Protein AF-A0A923SIK7-F1 (afdb_monomer)

Structure (mmCIF, N/CA/C/O backbone):
data_AF-A0A923SIK7-F1
#
_entry.id   AF-A0A923SIK7-F1
#
loop_
_atom_site.group_PDB
_atom_site.id
_atom_site.type_symbol
_atom_site.label_atom_id
_atom_site.label_alt_id
_atom_site.label_comp_id
_atom_site.label_asym_id
_atom_site.label_entity_id
_atom_site.label_seq_id
_atom_site.pdbx_PDB_ins_code
_atom_site.Cartn_x
_atom_site.Cartn_y
_atom_site.Cartn_z
_atom_site.occupancy
_atom_site.B_iso_or_equiv
_atom_site.auth_seq_id
_atom_site.auth_comp_id
_atom_site.auth_asym_id
_atom_site.auth_atom_id
_atom_site.pdbx_PDB_model_num
ATOM 1 N N . MET A 1 1 ? -39.174 18.849 9.623 1.00 31.77 1 MET A N 1
ATOM 2 C CA . MET A 1 1 ? -39.222 17.374 9.501 1.00 31.77 1 MET A CA 1
ATOM 3 C C . MET A 1 1 ? -38.644 16.982 8.139 1.00 31.77 1 MET A C 1
ATOM 5 O O . MET A 1 1 ? -39.159 17.503 7.167 1.00 31.77 1 MET A O 1
ATOM 9 N N . LYS A 1 2 ? -37.585 16.144 8.135 1.00 29.89 2 LYS A N 1
ATOM 10 C CA . LYS A 1 2 ? -37.176 15.080 7.167 1.00 29.89 2 LYS A CA 1
ATOM 11 C C . LYS A 1 2 ? -37.208 15.389 5.642 1.00 29.89 2 LYS A C 1
ATOM 13 O O . LYS A 1 2 ? -38.272 15.686 5.128 1.00 29.89 2 LYS A O 1
ATOM 18 N N . PHE A 1 3 ? -36.042 15.439 4.960 1.00 35.91 3 PHE A N 1
ATOM 19 C CA . PHE A 1 3 ? -35.404 14.386 4.098 1.00 35.91 3 PHE A CA 1
ATOM 20 C C . PHE A 1 3 ? -36.124 14.170 2.736 1.00 35.91 3 PHE A C 1
ATOM 22 O O . PHE A 1 3 ? -37.342 14.163 2.738 1.00 35.91 3 PHE A O 1
ATOM 29 N N . PHE A 1 4 ? -35.541 13.943 1.542 1.00 34.91 4 PHE A N 1
ATOM 30 C CA . PHE A 1 4 ? -34.211 13.557 1.022 1.00 34.91 4 PHE A CA 1
ATOM 31 C C . PHE A 1 4 ? -34.242 13.632 -0.552 1.00 34.91 4 PHE A C 1
ATOM 33 O O . PHE A 1 4 ? -35.294 13.338 -1.101 1.00 34.91 4 PHE A O 1
ATOM 40 N N . TYR A 1 5 ? -33.093 13.919 -1.214 1.00 35.94 5 TYR A N 1
ATOM 41 C CA . TYR A 1 5 ? -32.538 13.404 -2.515 1.00 35.94 5 TYR A CA 1
ATOM 42 C C . TYR A 1 5 ? -33.356 13.629 -3.826 1.00 35.94 5 TYR A C 1
ATOM 44 O O . TYR A 1 5 ? -34.574 13.599 -3.813 1.00 35.94 5 TYR A O 1
ATOM 52 N N . TYR A 1 6 ? -32.786 13.921 -5.011 1.00 31.36 6 TYR A N 1
ATOM 53 C CA . TYR A 1 6 ? -31.819 13.135 -5.803 1.00 31.36 6 TYR A CA 1
ATOM 54 C C . TYR A 1 6 ? -31.133 13.946 -6.942 1.00 31.36 6 TYR A C 1
ATOM 56 O O . TYR A 1 6 ? -31.633 14.981 -7.375 1.00 31.36 6 TYR A O 1
ATOM 64 N N . LEU A 1 7 ? 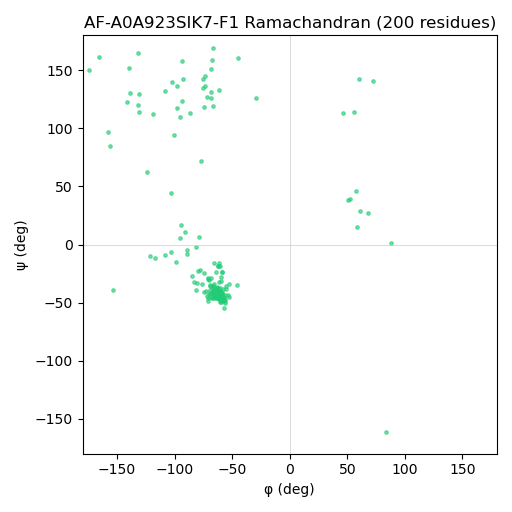-29.999 13.400 -7.416 1.00 38.62 7 LEU A N 1
ATOM 65 C CA . LEU A 1 7 ? -29.113 13.768 -8.544 1.00 38.62 7 LEU A CA 1
ATOM 66 C C . LEU A 1 7 ? -29.779 14.124 -9.897 1.00 38.62 7 LEU A C 1
ATOM 68 O O . LEU A 1 7 ? -30.804 13.542 -10.245 1.00 38.62 7 LEU A O 1
ATOM 72 N N . PRO A 1 8 ? -29.027 14.826 -10.773 1.00 34.66 8 PRO A N 1
ATOM 73 C CA . PRO A 1 8 ? -28.908 14.476 -12.195 1.00 34.66 8 PRO A CA 1
ATOM 74 C C . PRO A 1 8 ? -27.437 14.155 -12.547 1.00 34.66 8 PRO A C 1
ATOM 76 O O . PRO A 1 8 ? -26.529 14.931 -12.270 1.00 34.66 8 PRO A O 1
ATOM 79 N N . LEU A 1 9 ? -27.118 12.902 -12.874 1.00 29.53 9 LEU A N 1
ATOM 80 C CA . LEU A 1 9 ? -26.985 12.325 -14.222 1.00 29.53 9 LEU A CA 1
ATOM 81 C C . LEU A 1 9 ? -26.005 13.033 -15.182 1.00 29.53 9 LEU A C 1
ATOM 83 O O . LEU A 1 9 ? -26.242 14.139 -15.657 1.00 29.53 9 LEU A O 1
ATOM 87 N N . LEU A 1 10 ? -24.948 12.272 -15.490 1.00 36.31 10 LEU A N 1
ATOM 88 C CA . LEU A 1 10 ? -24.010 12.360 -16.607 1.00 36.31 10 LEU A CA 1
ATOM 89 C C . LEU A 1 10 ? -24.598 12.958 -17.896 1.00 36.31 10 LEU A C 1
ATOM 91 O O . LEU A 1 10 ? -25.506 12.381 -18.490 1.00 36.31 10 LEU A O 1
ATOM 95 N N . ALA A 1 11 ? -23.931 13.987 -18.414 1.00 33.91 11 ALA A N 1
ATOM 96 C CA . ALA A 1 11 ? -23.811 14.226 -19.848 1.00 33.91 11 ALA A CA 1
ATOM 97 C C . ALA A 1 11 ? -22.578 15.102 -20.112 1.00 33.91 11 ALA A C 1
ATOM 99 O O . ALA A 1 11 ? -22.65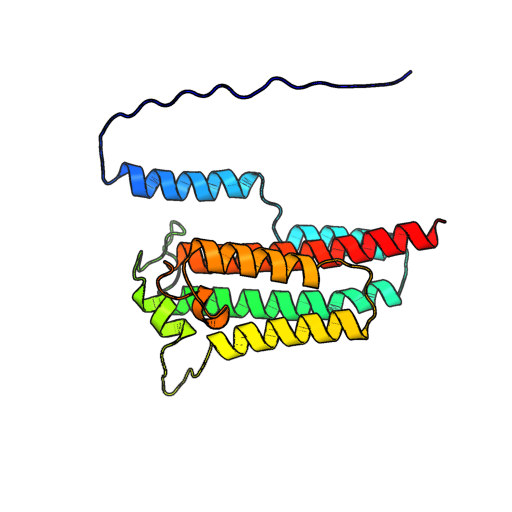6 16.322 -20.003 1.00 33.91 11 ALA A O 1
ATOM 100 N N . ILE A 1 12 ? -21.442 14.496 -20.467 1.00 36.84 12 ILE A N 1
ATOM 101 C CA . ILE A 1 12 ? -20.399 15.207 -21.215 1.00 36.84 12 ILE A CA 1
ATOM 102 C C . ILE A 1 12 ? -19.984 14.328 -22.391 1.00 36.84 12 ILE A C 1
ATOM 104 O O . ILE A 1 12 ? -19.588 13.174 -22.247 1.00 36.84 12 ILE A O 1
ATOM 108 N N . THR A 1 13 ? -20.187 14.914 -23.562 1.00 35.25 13 THR A N 1
ATOM 109 C CA . THR A 1 13 ? -20.012 14.393 -24.909 1.00 35.25 13 THR A CA 1
ATOM 110 C C . THR A 1 13 ? -18.543 14.269 -25.302 1.00 35.25 13 THR A C 1
ATOM 112 O O . THR A 1 13 ? -17.726 15.125 -24.970 1.00 35.25 13 THR A O 1
ATOM 115 N N . LEU A 1 14 ? -18.246 13.231 -26.085 1.00 35.97 14 LEU A N 1
ATOM 116 C CA . LEU A 1 14 ? -17.012 13.049 -26.848 1.00 35.97 14 LEU A CA 1
ATOM 117 C C . LEU A 1 14 ? -16.931 14.076 -27.990 1.00 35.97 14 LEU A C 1
ATOM 119 O O . LEU A 1 14 ? -17.821 14.119 -28.837 1.00 35.97 14 LEU A O 1
ATOM 123 N N . SER A 1 15 ? -15.833 14.829 -28.068 1.00 31.33 15 SER A N 1
ATOM 124 C CA . SER A 1 15 ? -15.348 15.399 -29.329 1.00 31.33 15 SER A CA 1
ATOM 125 C C . SER A 1 15 ? -13.856 15.104 -29.476 1.00 31.33 15 SER A C 1
ATOM 127 O O . SER A 1 15 ? -13.042 15.596 -28.693 1.00 31.33 15 SER A O 1
ATOM 129 N N . CYS A 1 16 ? -13.514 14.292 -30.475 1.00 37.88 16 CYS A N 1
ATOM 130 C CA . CYS A 1 16 ? -12.161 14.175 -31.008 1.00 37.88 16 CYS A CA 1
ATOM 131 C C . CYS A 1 16 ? -11.833 15.444 -31.796 1.00 37.88 16 CYS A C 1
ATOM 133 O O . CYS A 1 16 ? -12.569 15.789 -32.717 1.00 37.88 16 CYS A O 1
ATOM 135 N N . ASN A 1 17 ? -10.713 16.082 -31.470 1.00 32.47 17 ASN A N 1
ATOM 136 C CA . ASN A 1 17 ? -9.934 16.841 -32.436 1.00 32.47 17 ASN A CA 1
ATOM 137 C C . ASN A 1 17 ? -8.454 16.560 -32.165 1.00 32.47 17 ASN A C 1
ATOM 139 O O . ASN A 1 17 ? -8.014 16.583 -31.016 1.00 32.47 17 ASN A O 1
ATOM 143 N N . SER A 1 18 ? -7.760 16.222 -33.245 1.00 42.75 18 SER A N 1
ATOM 144 C CA . SER A 1 18 ? -6.358 15.838 -33.352 1.00 42.75 18 SER A CA 1
ATOM 145 C C . SER A 1 18 ? -5.437 17.049 -33.198 1.00 42.75 18 SER A C 1
ATOM 147 O O . SER A 1 18 ? -5.500 17.953 -34.026 1.00 42.75 18 SER A O 1
ATOM 149 N N . ASP A 1 19 ? -4.591 17.020 -32.170 1.00 35.12 19 ASP A N 1
ATOM 150 C CA . ASP A 1 19 ? -3.333 17.771 -32.043 1.00 35.12 19 ASP A CA 1
ATOM 151 C C . ASP A 1 19 ? -2.465 16.971 -31.044 1.00 35.12 19 ASP A C 1
ATOM 153 O O . ASP A 1 19 ? -2.514 17.157 -29.825 1.00 35.12 19 ASP A O 1
ATOM 157 N N . ASP A 1 20 ? -1.764 15.979 -31.600 1.00 45.25 20 ASP A N 1
ATOM 158 C CA . ASP A 1 20 ? -1.475 14.653 -31.018 1.00 45.25 20 ASP A CA 1
ATOM 159 C C . ASP A 1 20 ? -0.047 14.471 -30.452 1.00 45.25 20 ASP A C 1
ATOM 161 O O . ASP A 1 20 ? 0.584 13.442 -30.674 1.00 45.25 20 ASP A O 1
ATOM 165 N N . SER A 1 21 ? 0.519 15.421 -29.696 1.00 39.75 21 SER A N 1
ATOM 166 C CA . SER A 1 21 ? 1.687 15.029 -28.868 1.00 39.75 21 SER A CA 1
ATOM 167 C C . SER A 1 21 ? 1.936 15.856 -27.610 1.00 39.75 21 SER A C 1
ATOM 169 O O . SER A 1 21 ? 2.253 15.291 -26.571 1.00 39.75 21 SER A O 1
ATOM 171 N N . SER A 1 22 ? 1.754 17.179 -27.641 1.00 38.22 22 SER A N 1
ATOM 172 C CA . SER A 1 22 ? 1.979 18.029 -26.454 1.00 38.22 22 SER A CA 1
ATOM 173 C C . SER A 1 22 ? 0.765 18.094 -25.518 1.00 38.22 22 SER A C 1
ATOM 175 O O . SER A 1 22 ? 0.902 18.280 -24.308 1.00 38.22 22 SER A O 1
ATOM 177 N N . ASN A 1 23 ? -0.439 17.898 -26.064 1.00 37.66 23 ASN A N 1
ATOM 178 C CA . ASN A 1 23 ? -1.682 17.881 -25.293 1.00 37.66 23 ASN A CA 1
ATOM 179 C C . ASN A 1 23 ? -1.931 16.547 -24.575 1.00 37.66 23 ASN A C 1
ATOM 181 O O . ASN A 1 23 ? -2.652 16.539 -23.580 1.00 37.66 23 ASN A O 1
ATOM 185 N N . GLU A 1 24 ? -1.353 15.429 -25.023 1.00 39.47 24 GLU A N 1
ATOM 186 C CA . GLU A 1 24 ? -1.477 14.144 -24.318 1.00 39.47 24 GLU A CA 1
ATOM 187 C C . GLU A 1 24 ? -0.671 14.128 -23.015 1.00 39.47 24 GLU A C 1
ATOM 189 O O . GLU A 1 24 ? -1.227 13.774 -21.974 1.00 39.47 24 GLU A O 1
ATOM 194 N N . GLU A 1 25 ? 0.574 14.621 -23.021 1.00 40.84 25 GLU A N 1
ATOM 195 C CA . GLU A 1 25 ? 1.374 14.796 -21.796 1.00 40.84 25 GLU A CA 1
ATOM 196 C C . GLU A 1 25 ? 0.681 15.729 -20.794 1.00 40.84 25 GLU A C 1
ATOM 198 O O . GLU A 1 25 ? 0.604 15.429 -19.600 1.00 40.84 25 GLU A O 1
ATOM 203 N N . SER A 1 26 ? 0.099 16.832 -21.281 1.00 39.59 26 SER A N 1
ATOM 204 C CA . SER A 1 26 ? -0.670 17.764 -20.456 1.00 39.59 26 SER A CA 1
ATOM 205 C C . SER A 1 26 ? -1.935 17.118 -19.878 1.00 39.59 26 SER A C 1
ATOM 207 O O . SER A 1 26 ? -2.191 17.256 -18.685 1.00 39.59 26 SER A O 1
ATOM 209 N N . ARG A 1 27 ? -2.708 16.363 -20.672 1.00 35.59 27 ARG A N 1
ATOM 210 C CA . ARG A 1 27 ? -3.994 15.776 -20.248 1.00 35.59 27 ARG A CA 1
ATOM 211 C C . ARG A 1 27 ? -3.855 14.562 -19.337 1.00 35.59 27 ARG A C 1
ATOM 213 O O . ARG A 1 27 ? -4.702 14.393 -18.455 1.00 35.59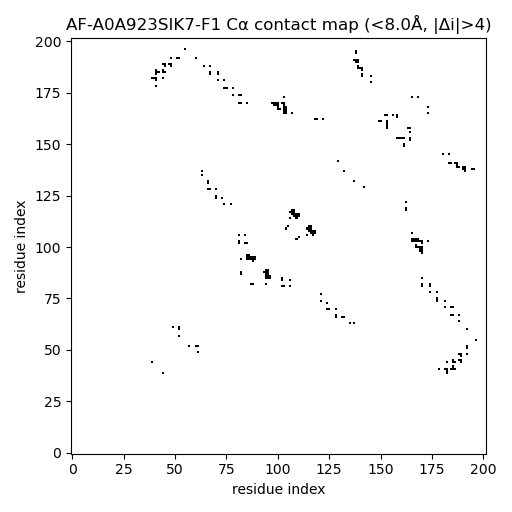 27 ARG A O 1
ATOM 220 N N . ILE A 1 28 ? -2.826 13.732 -19.512 1.00 43.47 28 ILE A N 1
ATOM 221 C CA . ILE A 1 28 ? -2.540 12.610 -18.600 1.00 43.47 28 ILE A CA 1
ATOM 222 C C . ILE A 1 28 ? -2.185 13.166 -17.212 1.00 43.47 28 ILE A C 1
ATOM 224 O O . ILE A 1 28 ? -2.685 12.681 -16.195 1.00 43.47 28 ILE A O 1
ATOM 228 N N . ASN A 1 29 ? -1.425 14.263 -17.177 1.00 45.97 29 ASN A N 1
ATOM 229 C CA . ASN A 1 29 ? -1.022 14.932 -15.945 1.00 45.97 29 ASN A CA 1
ATOM 230 C C . ASN A 1 29 ? -2.175 15.728 -15.304 1.00 45.97 29 ASN A C 1
ATOM 232 O O . ASN A 1 29 ? -2.413 15.636 -14.102 1.00 45.97 29 ASN A O 1
ATOM 236 N N . GLU A 1 30 ? -2.983 16.433 -16.101 1.00 34.09 30 GLU A N 1
ATOM 237 C CA . GLU A 1 30 ? -4.160 17.152 -15.601 1.00 34.09 30 GLU A CA 1
ATOM 238 C C . GLU A 1 30 ? -5.233 16.200 -15.060 1.00 34.09 30 GLU A C 1
ATOM 240 O O . GLU A 1 30 ? -5.904 16.530 -14.086 1.00 34.09 30 GLU A O 1
ATOM 245 N N . SER A 1 31 ? -5.390 15.012 -15.651 1.00 35.03 31 SER A N 1
ATOM 246 C CA . SER A 1 31 ? -6.323 13.994 -15.157 1.00 35.03 31 SER A CA 1
ATOM 247 C C . SER A 1 31 ? -5.835 13.396 -13.837 1.00 35.03 31 SER A C 1
ATOM 249 O O . SER A 1 31 ? -6.621 13.289 -12.899 1.00 35.03 31 SER A O 1
ATOM 251 N N . ALA A 1 32 ? -4.536 13.106 -13.708 1.00 40.31 32 ALA A N 1
ATOM 252 C CA . ALA A 1 32 ? -3.935 12.667 -12.446 1.00 40.31 32 ALA A CA 1
ATOM 253 C C . ALA A 1 32 ? -4.049 13.739 -11.341 1.00 40.31 32 ALA A C 1
ATOM 255 O O . ALA A 1 32 ? -4.371 13.431 -10.194 1.00 40.31 32 ALA A O 1
ATOM 256 N N . ILE A 1 33 ? -3.869 15.019 -11.682 1.00 40.03 33 ILE A N 1
ATOM 257 C CA . ILE A 1 33 ? -4.007 16.147 -10.747 1.00 40.03 33 ILE A CA 1
ATOM 258 C C . ILE A 1 33 ? -5.480 16.418 -10.388 1.00 40.03 33 ILE A C 1
ATOM 260 O O . ILE A 1 33 ? -5.784 16.667 -9.223 1.00 40.03 33 ILE A O 1
ATOM 264 N N . LYS A 1 34 ? -6.416 16.336 -11.343 1.00 33.69 34 LYS A N 1
ATOM 265 C CA . LYS A 1 34 ? -7.858 16.532 -11.094 1.00 33.69 34 LYS A CA 1
ATOM 266 C C . LYS A 1 34 ? -8.469 15.378 -10.292 1.00 33.69 34 LYS A C 1
ATOM 268 O O . LYS A 1 34 ? -9.358 15.628 -9.484 1.00 33.69 34 LYS A O 1
ATOM 273 N N . ILE A 1 35 ? -7.955 14.152 -10.432 1.00 42.25 35 ILE A N 1
ATOM 274 C CA . ILE A 1 35 ? -8.309 13.018 -9.560 1.00 42.25 35 ILE A CA 1
ATOM 275 C C . ILE A 1 35 ? -7.808 13.267 -8.124 1.00 42.25 35 ILE A C 1
ATOM 277 O O . ILE A 1 35 ? -8.579 13.101 -7.181 1.00 42.25 35 ILE A O 1
ATOM 281 N N . ARG A 1 36 ? -6.588 13.799 -7.944 1.00 44.66 36 ARG A N 1
ATOM 282 C CA . ARG A 1 36 ? -6.004 14.132 -6.622 1.00 44.66 36 ARG A CA 1
ATOM 283 C C . ARG A 1 36 ? -6.785 15.161 -5.790 1.00 44.66 36 ARG A C 1
ATOM 285 O O . ARG A 1 36 ? -6.559 15.236 -4.588 1.00 44.66 36 ARG A O 1
ATOM 292 N N . VAL A 1 37 ? -7.679 15.961 -6.383 1.00 39.94 37 VAL A N 1
ATOM 293 C CA . VAL A 1 37 ? -8.506 16.949 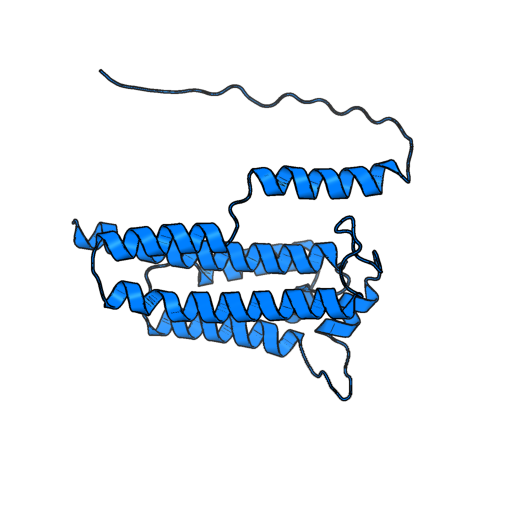-5.649 1.00 39.94 37 VAL A CA 1
ATOM 294 C C . VAL A 1 37 ? -9.686 16.290 -4.918 1.00 39.94 37 VAL A C 1
ATOM 296 O O . VAL A 1 37 ? -10.198 16.848 -3.950 1.00 39.94 37 VAL A O 1
ATOM 299 N N . LEU A 1 38 ? -10.099 15.094 -5.347 1.00 43.94 38 LEU A N 1
ATOM 300 C CA . LEU A 1 38 ? -11.151 14.297 -4.703 1.00 43.94 38 LEU A CA 1
ATOM 301 C C . LEU A 1 38 ? -10.603 13.062 -3.971 1.00 43.94 38 LEU A C 1
ATOM 303 O O . LEU A 1 38 ? -11.352 12.401 -3.254 1.00 43.94 38 LEU A O 1
ATOM 307 N N . ASP A 1 39 ? -9.319 12.750 -4.149 1.00 56.25 39 ASP A N 1
ATOM 308 C CA . ASP A 1 39 ? -8.680 11.571 -3.574 1.00 56.25 39 ASP A CA 1
ATOM 309 C C . ASP A 1 39 ? -8.161 11.874 -2.158 1.00 56.25 39 ASP A C 1
ATOM 311 O O . ASP A 1 39 ? -7.257 12.692 -1.960 1.00 56.25 39 ASP A O 1
ATOM 315 N N . LEU A 1 40 ? -8.765 11.241 -1.150 1.00 68.50 40 LEU A N 1
ATOM 316 C CA . LEU A 1 40 ? -8.296 11.316 0.234 1.00 68.50 40 LEU A CA 1
ATOM 317 C C . LEU A 1 40 ? -6.938 10.617 0.328 1.00 68.50 40 LEU A C 1
ATOM 319 O O . LEU A 1 40 ? -6.829 9.416 0.072 1.00 68.50 40 LEU A O 1
ATOM 323 N N . ARG A 1 41 ? -5.901 11.358 0.725 1.00 82.19 41 ARG A N 1
ATOM 324 C CA . ARG A 1 41 ? -4.568 10.775 0.931 1.00 82.19 41 ARG A CA 1
ATOM 325 C C . ARG A 1 41 ? -4.573 9.838 2.141 1.00 82.19 41 ARG A C 1
ATOM 327 O O . ARG A 1 41 ? -5.324 10.075 3.094 1.00 82.19 41 ARG A O 1
ATOM 334 N N . SER A 1 42 ? -3.718 8.812 2.141 1.00 86.19 42 SER A N 1
ATOM 335 C CA . SER A 1 42 ? -3.629 7.854 3.256 1.00 86.19 42 SER A CA 1
ATOM 336 C C . SER A 1 42 ? -3.377 8.563 4.592 1.00 86.19 42 SER A C 1
ATOM 338 O O . SER A 1 42 ? -4.021 8.239 5.590 1.00 86.19 42 SER A O 1
ATOM 340 N N . GLU A 1 43 ? -2.555 9.618 4.606 1.00 88.50 43 GLU A N 1
ATOM 341 C CA . GLU A 1 43 ? -2.255 10.392 5.815 1.00 88.50 43 GLU A CA 1
ATOM 342 C C . GLU A 1 43 ? -3.506 11.058 6.402 1.00 88.50 43 GLU A C 1
ATOM 344 O O . GLU A 1 43 ? -3.677 11.111 7.621 1.00 88.50 43 GLU A O 1
ATOM 349 N N . GLN A 1 44 ? -4.416 11.539 5.551 1.00 87.06 44 GLN A N 1
ATOM 350 C CA . GLN A 1 44 ? -5.669 12.154 5.998 1.00 87.06 44 GLN A CA 1
ATOM 351 C C . GLN A 1 44 ? -6.608 11.110 6.613 1.00 87.06 44 GLN A C 1
ATOM 353 O O . GLN A 1 44 ? -7.243 11.377 7.634 1.00 87.06 44 GLN A O 1
ATOM 358 N N . ILE A 1 45 ? -6.665 9.908 6.035 1.00 88.00 45 ILE A N 1
ATOM 359 C CA . ILE A 1 45 ? -7.472 8.793 6.551 1.00 88.00 45 ILE A CA 1
ATOM 360 C C . ILE A 1 45 ? -6.935 8.328 7.917 1.00 88.00 45 ILE A C 1
ATOM 362 O O . ILE A 1 45 ? -7.706 8.128 8.864 1.00 88.00 45 ILE A O 1
ATOM 366 N N . TYR A 1 46 ? -5.610 8.236 8.074 1.00 89.75 46 TYR A N 1
ATOM 367 C CA . TYR A 1 46 ? -4.995 7.935 9.369 1.00 89.75 46 TYR A CA 1
ATOM 368 C C . TYR A 1 46 ? -5.260 9.026 10.407 1.00 89.75 46 TYR A C 1
ATOM 370 O O . TYR A 1 46 ? -5.609 8.710 11.545 1.00 89.75 46 TYR A O 1
ATOM 378 N N . GLN A 1 47 ? -5.170 10.305 10.031 1.00 90.06 47 GLN A N 1
ATOM 379 C CA . GLN A 1 47 ? -5.503 11.414 10.930 1.00 90.06 47 GLN A CA 1
ATOM 380 C C . GLN A 1 47 ? -6.949 11.331 11.431 1.00 90.06 47 GLN A C 1
ATOM 382 O O . GLN A 1 47 ? -7.187 11.499 12.629 1.00 90.06 47 GLN A O 1
ATOM 387 N N . GLN A 1 48 ? -7.904 11.025 10.549 1.00 87.75 48 GLN A N 1
ATOM 388 C CA . GLN A 1 48 ? -9.302 10.809 10.934 1.00 87.75 48 GLN A CA 1
ATOM 389 C C . GLN A 1 48 ? -9.440 9.624 11.897 1.00 87.75 48 GLN A C 1
ATOM 391 O O . GLN A 1 48 ? -10.090 9.741 12.937 1.00 87.75 48 GLN A O 1
ATOM 396 N N . SER A 1 49 ? -8.783 8.503 11.597 1.00 87.25 49 SER A N 1
ATOM 397 C CA . SER A 1 49 ? -8.809 7.311 12.452 1.00 87.25 49 SER A CA 1
ATOM 398 C C . SER A 1 49 ? -8.255 7.603 13.853 1.00 87.25 49 SER A C 1
ATOM 400 O O . SER A 1 49 ? -8.878 7.269 14.857 1.00 87.25 49 SER A O 1
ATOM 402 N N . LEU A 1 50 ? -7.129 8.316 13.941 1.00 89.62 50 LEU A N 1
ATOM 403 C CA . LEU A 1 50 ? -6.520 8.731 15.208 1.00 89.62 50 LEU A CA 1
ATOM 404 C C . LEU A 1 50 ? -7.413 9.683 16.016 1.00 89.62 50 LEU A C 1
ATOM 406 O O . LEU A 1 50 ? -7.435 9.608 17.245 1.00 89.62 50 LEU A O 1
ATOM 410 N N . GLN A 1 51 ? -8.151 10.580 15.357 1.00 89.12 51 GLN A N 1
ATOM 411 C CA . GLN A 1 51 ? -9.123 11.447 16.032 1.00 89.12 51 GLN A CA 1
ATOM 412 C C . GLN A 1 51 ? -10.266 10.635 16.653 1.00 89.12 51 GLN A C 1
ATOM 414 O O . GLN A 1 51 ? -10.639 10.889 17.800 1.00 89.12 51 GLN A O 1
ATOM 419 N N . LEU A 1 52 ? -10.775 9.627 15.937 1.00 85.50 52 LEU A N 1
ATOM 420 C CA . LEU A 1 52 ? -11.813 8.725 16.441 1.00 85.50 52 LEU A CA 1
ATOM 421 C C . LEU A 1 52 ? -11.329 7.920 17.657 1.00 85.50 52 LEU A C 1
ATOM 423 O O . LEU A 1 52 ? -12.027 7.860 18.670 1.00 85.50 52 LEU A O 1
ATOM 427 N N . ILE A 1 53 ? -10.109 7.374 17.595 1.00 86.12 53 ILE A N 1
ATOM 428 C CA . ILE A 1 53 ? -9.489 6.628 18.702 1.00 86.12 53 ILE A CA 1
ATOM 429 C C . ILE A 1 53 ? -9.353 7.513 19.950 1.00 86.12 53 ILE A C 1
ATOM 431 O O . ILE A 1 53 ? -9.762 7.115 21.044 1.00 86.12 53 ILE A O 1
ATOM 435 N N . LYS A 1 54 ? -8.839 8.743 19.791 1.00 85.12 54 LYS A N 1
ATOM 436 C CA . LYS A 1 54 ? -8.702 9.711 20.894 1.00 85.12 54 LYS A CA 1
ATOM 437 C C . LYS A 1 54 ? -10.039 10.015 21.568 1.00 85.12 54 LYS A C 1
ATOM 439 O O . LYS A 1 54 ? -10.085 10.122 22.788 1.00 85.12 54 LYS A O 1
ATOM 444 N N . GLY A 1 55 ? -11.124 10.105 20.796 1.00 79.38 55 GLY A N 1
ATOM 445 C CA . GLY A 1 55 ? -12.471 10.325 21.328 1.00 79.38 55 GLY A CA 1
ATOM 446 C C . GLY A 1 55 ? -12.993 9.190 22.218 1.00 79.38 55 GLY A C 1
ATOM 447 O O . GLY A 1 55 ? -13.848 9.431 23.066 1.00 79.38 55 GLY A O 1
ATOM 448 N N . LYS A 1 56 ? -12.476 7.965 22.059 1.00 77.94 56 LYS A N 1
ATOM 449 C CA . LYS A 1 56 ? -12.877 6.778 22.834 1.00 77.94 56 LYS A CA 1
ATOM 450 C C . LYS A 1 56 ? -11.949 6.429 23.995 1.00 77.94 56 LYS A C 1
ATOM 452 O O . LYS A 1 56 ? -12.350 5.642 24.846 1.00 77.94 56 LYS A O 1
ATOM 457 N N . ASN A 1 57 ? -10.741 6.997 24.038 1.00 76.25 57 ASN A N 1
ATOM 458 C CA . ASN A 1 57 ? -9.727 6.726 25.063 1.00 76.25 57 ASN A CA 1
ATOM 459 C C . ASN A 1 57 ? -9.419 5.219 25.246 1.00 76.25 57 ASN A C 1
ATOM 461 O O . ASN A 1 57 ? -9.254 4.742 26.368 1.00 76.25 57 ASN A O 1
ATOM 465 N N . SER A 1 58 ? -9.375 4.461 24.142 1.00 80.62 58 SER A N 1
ATOM 466 C CA . SER A 1 58 ? -9.064 3.024 24.147 1.00 80.62 58 SER A CA 1
ATOM 467 C C . SER A 1 58 ? -7.595 2.787 23.801 1.00 80.62 58 SER A C 1
ATOM 469 O O . SER A 1 58 ? -7.155 3.110 22.697 1.00 80.62 58 SER A O 1
ATOM 471 N N . ALA A 1 59 ? -6.842 2.211 24.742 1.00 83.12 59 ALA A N 1
ATOM 472 C CA . ALA A 1 59 ? -5.441 1.846 24.532 1.00 83.12 59 ALA A CA 1
ATOM 473 C C . ALA A 1 59 ? -5.287 0.722 23.493 1.00 83.12 59 ALA A C 1
ATOM 475 O O . ALA A 1 59 ? -4.367 0.758 22.688 1.00 83.12 59 ALA A O 1
ATOM 476 N N . GLU A 1 60 ? -6.218 -0.231 23.463 1.00 83.12 60 GLU A N 1
ATOM 477 C CA . GLU A 1 60 ? -6.215 -1.342 22.506 1.00 83.12 60 GLU A CA 1
ATOM 478 C C . GLU A 1 60 ? -6.371 -0.846 21.060 1.00 83.12 60 GLU A C 1
ATOM 480 O O . GLU A 1 60 ? -5.581 -1.208 20.191 1.00 83.12 60 GLU A O 1
ATOM 485 N N . LEU A 1 61 ? -7.302 0.087 20.824 1.00 84.44 61 LEU A N 1
ATOM 486 C CA . LEU A 1 61 ? -7.471 0.724 19.511 1.00 84.44 61 LEU A CA 1
ATOM 487 C C . LEU A 1 61 ? -6.296 1.629 19.126 1.00 84.44 61 LEU A C 1
ATOM 489 O O . LEU A 1 61 ? -6.019 1.835 17.948 1.00 84.44 61 LEU A O 1
ATOM 493 N N . ALA A 1 62 ? -5.606 2.207 20.108 1.00 86.19 62 ALA A N 1
ATOM 494 C CA . ALA A 1 62 ? -4.398 2.977 19.841 1.00 86.19 62 ALA A CA 1
ATOM 495 C C . ALA A 1 62 ? -3.224 2.077 19.428 1.00 86.19 62 ALA A C 1
ATOM 497 O O . ALA A 1 62 ? -2.368 2.512 18.664 1.00 86.19 62 ALA A O 1
ATOM 498 N N . GLU A 1 63 ? -3.181 0.834 19.904 1.00 88.75 63 GLU A N 1
ATOM 499 C CA . GLU A 1 63 ? -2.155 -0.141 19.533 1.00 88.75 63 GLU A CA 1
ATOM 500 C C . GLU A 1 63 ? -2.443 -0.800 18.176 1.00 88.75 63 GLU A C 1
ATOM 502 O O . GLU A 1 63 ? -1.508 -1.040 17.409 1.00 88.75 63 GLU A O 1
ATOM 507 N N . SER A 1 64 ? -3.718 -1.005 17.823 1.00 87.31 64 SER A N 1
ATOM 508 C CA . SER A 1 64 ? -4.124 -1.649 16.563 1.00 87.31 64 SER A CA 1
ATOM 509 C C . SER A 1 64 ? -3.693 -0.895 15.301 1.00 87.31 64 SER A C 1
ATOM 511 O O . SER A 1 64 ? -3.662 -1.486 14.226 1.00 87.31 64 SER A O 1
ATOM 513 N N . ILE A 1 65 ? -3.352 0.396 15.397 1.00 89.81 65 ILE A N 1
ATOM 514 C CA . ILE A 1 65 ? -2.883 1.193 14.253 1.00 89.81 65 ILE A CA 1
ATOM 515 C C . ILE A 1 65 ? -1.445 0.853 13.831 1.00 89.81 65 ILE A C 1
ATOM 517 O O . ILE A 1 65 ? -1.071 1.081 12.680 1.00 89.81 65 ILE A O 1
ATOM 521 N N . LYS A 1 66 ? -0.625 0.319 14.748 1.00 90.19 66 LYS A N 1
ATOM 522 C CA . LYS A 1 66 ? 0.824 0.159 14.538 1.00 90.19 66 LYS A CA 1
ATOM 523 C C . LYS A 1 66 ? 1.175 -0.683 13.301 1.00 90.19 66 LYS A C 1
ATOM 525 O O . LYS A 1 66 ? 1.986 -0.192 12.516 1.00 90.19 66 LYS A O 1
ATOM 530 N N . PRO A 1 67 ? 0.571 -1.866 13.068 1.00 90.75 67 PRO A N 1
ATOM 531 C CA . PRO A 1 67 ? 0.828 -2.661 11.861 1.00 90.75 67 PRO A CA 1
ATOM 532 C C . PRO A 1 67 ? 0.572 -1.889 10.563 1.00 90.75 67 PRO A C 1
ATOM 534 O O . PRO A 1 67 ? 1.383 -1.919 9.639 1.00 90.75 67 PRO A O 1
ATOM 537 N N . PHE A 1 68 ? -0.536 -1.141 10.507 1.00 91.88 68 PHE A N 1
ATOM 538 C CA . PHE A 1 68 ? -0.929 -0.387 9.315 1.00 91.88 68 PHE A CA 1
ATOM 539 C C . PHE A 1 68 ? 0.044 0.755 9.016 1.00 91.88 68 PHE A C 1
ATOM 541 O O . PHE A 1 68 ? 0.437 0.924 7.865 1.00 91.88 68 PHE A O 1
ATOM 548 N N . LEU A 1 69 ? 0.475 1.503 10.041 1.00 91.25 69 LEU A N 1
ATOM 549 C CA . LEU A 1 69 ? 1.464 2.573 9.868 1.00 91.25 69 LEU A CA 1
ATOM 550 C C . LEU A 1 69 ? 2.829 2.027 9.453 1.00 91.25 69 LEU A C 1
ATOM 552 O O . LEU A 1 69 ? 3.423 2.552 8.524 1.00 91.25 69 LEU A O 1
ATOM 556 N N . GLN A 1 70 ? 3.301 0.941 10.072 1.00 90.81 70 GLN A N 1
ATOM 557 C CA . GLN A 1 70 ? 4.575 0.324 9.683 1.00 90.81 70 GLN A CA 1
ATOM 558 C C . GLN A 1 70 ? 4.569 -0.151 8.225 1.00 90.81 70 GLN A C 1
ATOM 560 O O . GLN A 1 70 ? 5.583 -0.057 7.527 1.00 90.81 70 GLN A O 1
ATOM 565 N N . PHE A 1 71 ? 3.435 -0.677 7.759 1.00 90.31 71 PHE A N 1
ATOM 566 C CA . PHE A 1 71 ? 3.270 -1.049 6.361 1.00 90.31 71 PHE A CA 1
ATOM 567 C C . PHE A 1 71 ? 3.212 0.179 5.442 1.00 90.31 71 PHE A C 1
ATOM 569 O O . PHE A 1 71 ? 3.899 0.197 4.422 1.00 90.31 71 PHE A O 1
ATOM 576 N N . ASP A 1 72 ? 2.455 1.218 5.809 1.00 91.81 72 ASP A N 1
ATOM 577 C CA . ASP A 1 72 ? 2.381 2.469 5.041 1.00 91.81 72 ASP A CA 1
ATOM 578 C C . ASP A 1 72 ? 3.749 3.153 4.915 1.00 91.81 72 ASP A C 1
ATOM 580 O O . ASP A 1 72 ? 4.115 3.567 3.817 1.00 91.81 72 ASP A O 1
ATOM 584 N N . ASP A 1 73 ? 4.538 3.182 5.993 1.00 91.00 73 ASP A N 1
ATOM 585 C CA . ASP A 1 73 ? 5.909 3.703 6.005 1.00 91.00 73 ASP A CA 1
ATOM 586 C C . ASP A 1 73 ? 6.813 2.918 5.043 1.00 91.00 73 ASP A C 1
ATOM 588 O O . ASP A 1 73 ? 7.621 3.497 4.315 1.00 91.00 73 ASP A O 1
ATOM 592 N N . SER A 1 74 ? 6.649 1.593 4.992 1.00 90.38 74 SER A N 1
ATOM 593 C CA . SER A 1 74 ? 7.400 0.738 4.066 1.00 90.38 74 SER A CA 1
ATOM 594 C C . SER A 1 74 ? 7.026 1.028 2.608 1.00 90.38 74 SER A C 1
ATOM 596 O O . SER A 1 74 ? 7.899 1.111 1.748 1.00 90.38 74 SER A O 1
ATOM 598 N N . LEU A 1 75 ? 5.736 1.232 2.318 1.00 91.00 75 LEU A N 1
ATOM 599 C CA . LEU A 1 75 ? 5.269 1.618 0.984 1.00 91.00 75 LEU A CA 1
ATOM 600 C C . LEU A 1 75 ? 5.748 3.017 0.585 1.00 91.00 75 LEU A C 1
ATOM 602 O O . LEU A 1 75 ? 6.143 3.228 -0.561 1.00 91.00 75 LEU A O 1
ATOM 606 N N . GLN A 1 76 ? 5.731 3.962 1.524 1.00 91.12 76 GLN A N 1
ATOM 607 C CA . GLN A 1 76 ? 6.252 5.310 1.328 1.00 91.12 76 GLN A CA 1
ATOM 608 C C . GLN A 1 76 ? 7.749 5.273 0.996 1.00 91.12 76 GLN A C 1
ATOM 610 O O . GLN A 1 76 ? 8.163 5.920 0.036 1.00 91.12 76 GLN A O 1
ATOM 615 N N . LEU A 1 77 ? 8.536 4.462 1.711 1.00 90.19 77 LEU A N 1
ATOM 616 C CA . LEU A 1 77 ? 9.959 4.268 1.428 1.00 90.19 77 LEU A CA 1
ATOM 617 C C . LEU A 1 77 ? 10.188 3.709 0.017 1.00 90.19 77 LEU A C 1
ATOM 619 O O . LEU A 1 77 ? 10.963 4.282 -0.742 1.00 90.19 77 LEU A O 1
ATOM 623 N N . ILE A 1 78 ? 9.480 2.640 -0.361 1.00 88.56 78 ILE A N 1
ATOM 624 C CA . ILE A 1 78 ? 9.599 2.027 -1.697 1.00 88.56 78 ILE A CA 1
ATOM 625 C C . ILE A 1 78 ? 9.258 3.040 -2.795 1.00 88.56 78 ILE A C 1
ATOM 627 O O . ILE A 1 78 ? 9.955 3.138 -3.804 1.00 88.56 78 ILE A O 1
ATOM 631 N N . LYS A 1 79 ? 8.202 3.834 -2.591 1.00 89.44 79 LYS A N 1
ATOM 632 C CA . LYS A 1 79 ? 7.825 4.908 -3.513 1.00 89.44 79 LYS A CA 1
ATOM 633 C C . LYS A 1 79 ? 8.947 5.940 -3.651 1.00 89.44 79 LYS A C 1
ATOM 635 O O . LYS A 1 79 ? 9.308 6.293 -4.771 1.00 89.44 79 LYS A O 1
ATOM 640 N N . ASP A 1 80 ? 9.492 6.421 -2.539 1.00 88.88 80 ASP A N 1
ATOM 641 C CA . ASP A 1 80 ? 10.531 7.455 -2.540 1.00 88.88 80 ASP A CA 1
ATOM 642 C C . ASP A 1 80 ? 11.832 6.951 -3.178 1.00 88.88 80 ASP A C 1
ATOM 644 O O . ASP A 1 80 ? 12.470 7.670 -3.950 1.00 88.88 80 ASP A O 1
ATOM 648 N N . GLU A 1 81 ? 12.197 5.694 -2.929 1.00 86.50 81 GLU A N 1
ATOM 649 C CA . GLU A 1 81 ? 13.340 5.048 -3.567 1.00 86.50 81 GLU A CA 1
ATOM 650 C C . GLU A 1 81 ? 13.145 4.862 -5.074 1.00 86.50 81 GLU A C 1
ATOM 652 O O . GLU A 1 81 ? 14.073 5.130 -5.839 1.00 86.50 81 GLU A O 1
ATOM 657 N N . LEU A 1 82 ? 11.952 4.453 -5.518 1.00 85.31 82 LEU A N 1
ATOM 658 C CA . LEU A 1 82 ? 11.623 4.338 -6.939 1.00 85.31 82 LEU A CA 1
ATOM 659 C C . LEU A 1 82 ? 11.739 5.698 -7.642 1.00 85.31 82 LEU A C 1
ATOM 661 O O . LEU A 1 82 ? 12.355 5.811 -8.703 1.00 85.31 82 LEU A O 1
ATOM 665 N N . ILE A 1 83 ? 11.191 6.750 -7.029 1.00 84.56 83 ILE A N 1
ATOM 666 C CA . ILE A 1 83 ? 11.285 8.124 -7.537 1.00 84.56 83 ILE A CA 1
ATOM 667 C C . ILE A 1 83 ? 12.748 8.577 -7.593 1.00 84.56 83 ILE A C 1
ATOM 669 O O . ILE A 1 83 ? 13.177 9.173 -8.582 1.00 84.56 83 ILE A O 1
ATOM 673 N N . SER A 1 84 ? 13.528 8.283 -6.551 1.00 84.44 84 SER A N 1
ATOM 674 C CA . SER A 1 84 ? 14.954 8.609 -6.496 1.00 84.44 84 SER A CA 1
ATOM 675 C C . SER A 1 84 ? 15.748 7.872 -7.578 1.00 84.44 84 SER A C 1
ATOM 677 O O . SER A 1 84 ? 16.565 8.490 -8.263 1.00 84.44 84 SER A O 1
ATOM 679 N N . ALA A 1 85 ? 15.467 6.584 -7.800 1.00 79.81 85 ALA A N 1
ATOM 680 C CA . ALA A 1 85 ? 16.073 5.784 -8.863 1.00 79.81 85 ALA A CA 1
ATOM 681 C C . ALA A 1 85 ? 15.757 6.345 -10.260 1.00 79.81 85 ALA A C 1
ATOM 683 O O . ALA A 1 85 ? 16.608 6.305 -11.145 1.00 79.81 85 ALA A O 1
ATOM 684 N N . ALA A 1 86 ? 14.577 6.942 -10.423 1.00 77.19 86 ALA A N 1
ATOM 685 C CA . ALA A 1 86 ? 14.164 7.657 -11.624 1.00 77.19 86 ALA A CA 1
ATOM 686 C C . ALA A 1 86 ? 14.737 9.085 -11.750 1.00 77.19 86 ALA A C 1
ATOM 688 O O . ALA A 1 86 ? 14.360 9.815 -12.666 1.00 77.19 86 ALA A O 1
ATOM 689 N N . GLY A 1 87 ? 15.645 9.511 -10.866 1.00 78.69 87 GLY A N 1
ATOM 690 C CA . GLY A 1 87 ? 16.273 10.837 -10.895 1.00 78.69 87 GLY A CA 1
ATOM 691 C C . GLY A 1 87 ? 15.514 11.934 -10.141 1.00 78.69 87 GLY A C 1
ATOM 692 O O . GLY A 1 87 ? 15.983 13.067 -10.103 1.00 78.69 87 GLY A O 1
ATOM 693 N N . GLY A 1 88 ? 14.386 11.617 -9.501 1.00 79.44 88 GLY A N 1
ATOM 694 C CA . GLY A 1 88 ? 13.619 12.554 -8.680 1.00 79.44 88 GLY A CA 1
ATOM 695 C C . GLY A 1 88 ? 12.649 13.448 -9.458 1.00 79.44 88 GLY A C 1
ATOM 696 O O . GLY A 1 88 ? 12.269 13.162 -10.598 1.00 79.44 88 GLY A O 1
ATOM 697 N N . TYR A 1 89 ? 12.240 14.540 -8.806 1.00 75.75 89 TYR A N 1
ATOM 698 C CA . TYR A 1 89 ? 11.308 15.527 -9.349 1.00 75.75 89 TYR A CA 1
ATOM 699 C C . TYR A 1 89 ? 12.015 16.786 -9.846 1.00 75.75 89 TYR A C 1
ATOM 701 O O . TYR A 1 89 ? 12.877 17.317 -9.147 1.00 75.75 89 TYR A O 1
ATOM 709 N N . THR A 1 90 ? 11.571 17.319 -10.983 1.00 73.88 90 THR A N 1
ATOM 710 C CA . THR A 1 90 ? 11.879 18.681 -11.417 1.00 73.88 90 THR A CA 1
ATOM 711 C C . THR A 1 90 ? 11.238 19.710 -10.484 1.00 73.88 90 THR A C 1
ATOM 713 O O . THR A 1 90 ? 10.370 19.400 -9.661 1.00 73.88 90 THR A O 1
ATOM 716 N N . THR A 1 91 ? 11.629 20.974 -10.642 1.00 72.44 91 THR A N 1
ATOM 717 C CA . THR A 1 91 ? 11.036 22.116 -9.931 1.00 72.44 91 THR A CA 1
ATOM 718 C C . THR A 1 91 ? 9.535 22.280 -10.186 1.00 72.44 91 THR A C 1
ATOM 720 O O . THR A 1 91 ? 8.823 22.823 -9.346 1.00 72.44 91 THR A O 1
ATOM 723 N N . GLU A 1 92 ? 9.037 21.759 -11.305 1.00 71.44 92 GLU A N 1
ATOM 724 C CA . GLU A 1 92 ? 7.630 21.755 -11.718 1.00 71.44 92 GLU A CA 1
ATOM 725 C C . GLU A 1 92 ? 6.879 20.494 -11.251 1.00 71.44 92 GLU A C 1
ATOM 727 O O . GLU A 1 92 ? 5.756 20.249 -11.688 1.00 71.44 92 GLU A O 1
ATOM 732 N N . ALA A 1 93 ? 7.486 19.691 -10.367 1.00 66.94 93 ALA A N 1
ATOM 733 C CA . ALA A 1 93 ? 6.956 18.416 -9.879 1.00 66.94 93 ALA A CA 1
ATOM 734 C C . ALA A 1 93 ? 6.731 17.359 -10.980 1.00 66.94 93 ALA A C 1
ATOM 736 O O . ALA A 1 93 ? 5.872 16.484 -10.849 1.00 66.94 93 ALA A O 1
ATOM 737 N N . LEU A 1 94 ? 7.523 17.419 -12.053 1.00 66.94 94 LEU A N 1
ATOM 738 C CA . LEU A 1 94 ? 7.581 16.392 -13.096 1.00 66.94 94 LEU A CA 1
ATOM 739 C C . LEU A 1 94 ? 8.696 15.394 -12.785 1.00 66.94 94 LEU A C 1
ATOM 741 O O . LEU A 1 94 ? 9.625 15.723 -12.060 1.00 66.94 94 LEU A O 1
ATOM 745 N N . TYR A 1 95 ? 8.646 14.178 -13.322 1.00 70.25 95 TYR A N 1
ATOM 746 C CA . TYR A 1 95 ? 9.777 13.254 -13.194 1.00 70.25 95 TYR A CA 1
ATOM 747 C C . TYR A 1 95 ? 10.909 13.674 -14.134 1.00 70.25 95 TYR A C 1
ATOM 749 O O . TYR A 1 95 ? 10.654 13.940 -15.307 1.00 70.25 95 TYR A O 1
ATOM 757 N N . TYR A 1 96 ? 12.155 13.691 -13.646 1.00 67.69 96 TYR A N 1
ATOM 758 C CA . TYR A 1 96 ? 13.312 14.043 -14.484 1.00 67.69 96 TYR A CA 1
ATOM 759 C C . TYR A 1 96 ? 13.489 13.101 -15.686 1.00 67.69 96 TYR A C 1
ATOM 761 O O . TYR A 1 96 ? 13.941 13.550 -16.735 1.00 67.69 96 TYR A O 1
ATOM 769 N N . ASN A 1 97 ? 13.110 11.824 -15.558 1.00 67.06 97 ASN A N 1
ATOM 770 C CA . ASN A 1 97 ? 13.307 10.812 -16.600 1.00 67.06 97 ASN A CA 1
ATOM 771 C C . ASN A 1 97 ? 11.995 10.113 -17.024 1.00 67.06 97 ASN A C 1
ATOM 773 O O . ASN A 1 97 ? 11.827 8.902 -16.851 1.00 67.06 97 ASN A O 1
ATOM 777 N N . ALA A 1 98 ? 11.041 10.873 -17.572 1.00 60.16 98 ALA A N 1
ATOM 778 C CA . ALA A 1 98 ? 9.752 10.348 -18.037 1.00 60.16 98 ALA A CA 1
ATOM 779 C C . ALA A 1 98 ? 9.730 9.962 -19.541 1.00 60.16 98 ALA A C 1
ATOM 781 O O . ALA A 1 98 ? 10.269 10.716 -20.350 1.00 60.16 98 ALA A O 1
ATOM 782 N N . PRO A 1 99 ? 9.035 8.868 -19.939 1.00 59.31 99 PRO A N 1
ATOM 783 C CA . PRO A 1 99 ? 8.783 7.643 -19.186 1.00 59.31 99 PRO A CA 1
ATOM 784 C C . PRO A 1 99 ? 9.832 6.590 -19.565 1.00 59.31 99 PRO A C 1
ATOM 786 O O . PRO A 1 99 ? 9.800 6.021 -20.653 1.00 59.31 99 PRO A O 1
ATOM 789 N N . ALA A 1 100 ? 10.751 6.273 -18.664 1.00 59.06 100 ALA A N 1
ATOM 790 C CA . ALA A 1 100 ? 11.614 5.114 -18.858 1.00 59.06 100 ALA A CA 1
ATOM 791 C C . ALA A 1 100 ? 11.090 3.954 -18.010 1.00 59.06 100 ALA A C 1
ATOM 793 O O . ALA A 1 100 ? 11.404 3.828 -16.829 1.00 59.06 100 ALA A O 1
ATOM 794 N N . PHE A 1 101 ? 10.274 3.113 -18.651 1.00 62.81 101 PHE A N 1
ATOM 795 C CA . PHE A 1 101 ? 9.801 1.817 -18.143 1.00 62.81 101 PHE A CA 1
ATOM 796 C C . PHE A 1 101 ? 10.939 0.983 -17.535 1.00 62.81 101 PHE A C 1
ATOM 798 O O . PHE A 1 101 ? 10.766 0.351 -16.496 1.00 62.81 101 PHE A O 1
ATOM 805 N N . ASN A 1 102 ? 12.134 1.097 -18.123 1.00 68.19 102 ASN A N 1
ATOM 806 C CA . ASN A 1 102 ? 13.353 0.460 -17.640 1.00 68.19 102 ASN A CA 1
ATOM 807 C C . ASN A 1 102 ? 13.641 0.770 -16.163 1.00 68.19 102 ASN A C 1
ATOM 809 O O . ASN A 1 102 ? 14.107 -0.113 -15.470 1.00 68.19 102 ASN A O 1
ATOM 813 N N . TYR A 1 103 ? 13.320 1.959 -15.632 1.00 75.88 103 TYR A N 1
ATOM 814 C CA . TYR A 1 103 ? 13.602 2.268 -14.222 1.00 75.88 103 TYR A CA 1
ATOM 815 C C . TYR A 1 103 ? 12.739 1.478 -13.241 1.00 75.88 103 TYR A C 1
ATOM 817 O O . TYR A 1 103 ? 13.215 1.142 -12.159 1.00 75.88 103 TYR A O 1
ATOM 825 N N . VAL A 1 104 ? 11.478 1.204 -13.588 1.00 83.50 104 VAL A N 1
ATOM 826 C CA . VAL A 1 104 ? 10.597 0.393 -12.737 1.00 83.50 104 VAL A CA 1
ATOM 827 C C . VAL A 1 104 ? 11.069 -1.052 -12.771 1.00 83.50 104 VAL A C 1
ATOM 829 O O . VAL A 1 104 ? 11.231 -1.658 -11.712 1.00 83.50 104 VAL A O 1
ATOM 832 N N . ASP A 1 105 ? 11.365 -1.567 -13.965 1.00 84.12 105 ASP A N 1
ATOM 833 C CA . ASP A 1 105 ? 11.859 -2.929 -14.123 1.00 84.12 105 ASP A CA 1
ATOM 834 C C . ASP A 1 105 ? 13.225 -3.118 -13.446 1.00 84.12 105 ASP A C 1
ATOM 836 O O . ASP A 1 105 ? 13.402 -4.056 -12.672 1.00 84.12 105 ASP A O 1
ATOM 840 N N . ASP A 1 106 ? 14.156 -2.184 -13.640 1.00 82.44 106 ASP A N 1
ATOM 841 C CA . ASP A 1 106 ? 15.474 -2.183 -13.002 1.00 82.44 106 ASP A CA 1
ATOM 842 C C . ASP A 1 106 ? 15.360 -2.060 -11.475 1.00 82.44 106 ASP A C 1
ATOM 844 O O . ASP A 1 106 ? 16.110 -2.707 -10.746 1.00 82.44 106 ASP A O 1
ATOM 848 N N . TYR A 1 107 ? 14.426 -1.252 -10.961 1.00 85.31 107 TYR A N 1
ATOM 849 C CA . TYR A 1 107 ? 14.235 -1.095 -9.517 1.00 85.31 107 TYR A CA 1
ATOM 850 C C . TYR A 1 107 ? 13.630 -2.347 -8.873 1.00 85.31 107 TYR A C 1
ATOM 852 O O . TYR A 1 107 ? 14.120 -2.804 -7.836 1.00 85.31 107 TYR A O 1
ATOM 860 N N . PHE A 1 108 ? 12.555 -2.890 -9.452 1.00 85.44 108 PHE A N 1
ATOM 861 C CA . PHE A 1 108 ? 11.824 -4.012 -8.866 1.00 85.44 108 PHE A CA 1
ATOM 862 C C . PHE A 1 108 ? 12.483 -5.361 -9.144 1.00 85.44 108 PHE A C 1
ATOM 864 O O . PHE A 1 108 ? 12.499 -6.214 -8.252 1.00 85.44 108 PHE A O 1
ATOM 871 N N . TYR A 1 109 ? 13.021 -5.551 -10.348 1.00 86.25 109 TYR A N 1
ATOM 872 C CA . TYR A 1 109 ? 13.473 -6.843 -10.872 1.00 86.25 109 TYR A CA 1
ATOM 873 C C . TYR A 1 109 ? 14.955 -6.870 -11.263 1.00 86.25 109 TYR A C 1
ATOM 875 O O . TYR A 1 109 ? 15.483 -7.949 -11.524 1.00 86.25 109 TYR A O 1
ATOM 883 N N . GLY A 1 110 ? 15.634 -5.722 -11.300 1.00 81.50 110 GLY A N 1
ATOM 884 C CA . GLY A 1 110 ? 17.069 -5.656 -11.547 1.00 81.50 110 GLY A CA 1
ATOM 885 C C . GLY A 1 110 ? 17.887 -6.122 -10.342 1.00 81.50 110 GLY A C 1
ATOM 886 O O . GLY A 1 110 ? 17.635 -5.738 -9.199 1.00 81.50 110 GLY A O 1
ATOM 887 N N . GLU A 1 111 ? 18.915 -6.926 -10.606 1.00 73.12 111 GLU A N 1
ATOM 888 C CA . GLU A 1 111 ? 19.915 -7.303 -9.609 1.00 73.12 111 GLU A CA 1
ATOM 889 C C . GLU A 1 111 ? 21.110 -6.345 -9.685 1.00 73.12 111 GLU A C 1
ATOM 891 O O . GLU A 1 111 ? 21.753 -6.188 -10.724 1.00 73.12 111 GLU A O 1
ATOM 896 N N . THR A 1 112 ? 21.444 -5.705 -8.566 1.00 65.50 112 THR A N 1
ATOM 897 C CA . THR A 1 112 ? 22.646 -4.873 -8.432 1.00 65.50 112 THR A CA 1
ATOM 898 C C . THR A 1 112 ? 23.399 -5.229 -7.151 1.00 65.50 112 THR A C 1
ATOM 900 O O . THR A 1 112 ? 22.851 -5.830 -6.230 1.00 65.50 112 THR A O 1
ATOM 903 N N . ALA A 1 113 ? 24.657 -4.797 -7.031 1.00 60.81 113 ALA A N 1
ATOM 904 C CA . ALA A 1 113 ? 25.455 -5.014 -5.818 1.00 60.81 113 ALA A CA 1
ATOM 905 C C . ALA A 1 113 ? 24.861 -4.364 -4.545 1.00 60.81 113 ALA A C 1
ATOM 907 O O . ALA A 1 113 ? 25.267 -4.711 -3.439 1.00 60.81 113 ALA A O 1
ATOM 908 N N . PHE A 1 114 ? 23.918 -3.426 -4.697 1.00 57.62 114 PHE A N 1
ATOM 909 C CA . PHE A 1 114 ? 23.300 -2.677 -3.597 1.00 57.62 114 PHE A CA 1
ATOM 910 C C . PHE A 1 114 ? 21.794 -2.927 -3.450 1.00 57.62 114 PHE A C 1
ATOM 912 O O . PHE A 1 114 ? 21.209 -2.509 -2.456 1.00 57.62 114 PHE A O 1
ATOM 919 N N . ARG A 1 115 ? 21.160 -3.577 -4.431 1.00 66.31 115 ARG A N 1
ATOM 920 C CA . ARG A 1 115 ? 19.727 -3.893 -4.449 1.00 66.31 115 ARG A CA 1
ATOM 921 C C . ARG A 1 115 ? 19.534 -5.274 -5.039 1.00 66.31 115 ARG A C 1
ATOM 923 O O . ARG A 1 115 ? 19.938 -5.516 -6.172 1.00 66.31 115 ARG A O 1
ATOM 930 N N . ASN A 1 116 ? 18.904 -6.142 -4.264 1.00 66.00 116 ASN A N 1
ATOM 931 C CA . ASN A 1 116 ? 18.502 -7.464 -4.697 1.00 66.00 116 ASN A CA 1
ATOM 932 C C . ASN A 1 116 ? 17.034 -7.658 -4.300 1.00 66.00 116 ASN A C 1
ATOM 934 O O . ASN A 1 116 ? 16.680 -7.403 -3.149 1.00 66.00 116 ASN A O 1
ATOM 938 N N . ASN A 1 117 ? 16.201 -8.084 -5.249 1.00 68.56 117 ASN A N 1
ATOM 939 C CA . ASN A 1 117 ? 14.827 -8.523 -5.008 1.00 68.56 117 ASN A CA 1
ATOM 940 C C . ASN A 1 117 ? 13.885 -7.506 -4.322 1.00 68.56 117 ASN A C 1
ATOM 942 O O . ASN A 1 117 ? 13.107 -7.869 -3.437 1.00 68.56 117 ASN A O 1
ATOM 946 N N . SER A 1 118 ? 13.875 -6.239 -4.756 1.00 80.38 118 SER A N 1
ATOM 947 C CA . SER A 1 118 ? 12.964 -5.203 -4.221 1.00 80.38 118 SER 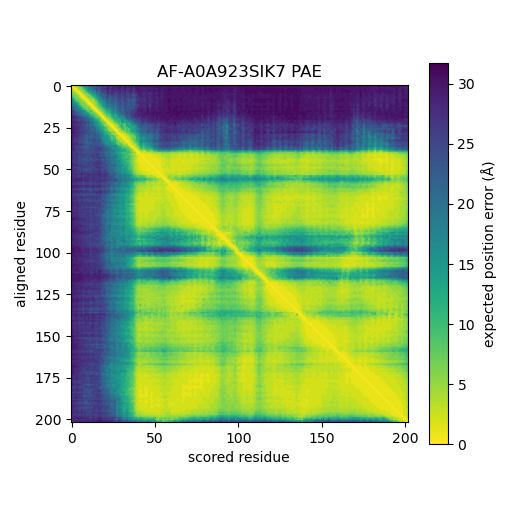A CA 1
ATOM 948 C C . SER A 1 118 ? 11.482 -5.609 -4.305 1.00 80.38 118 SER A C 1
ATOM 950 O O . SER A 1 118 ? 10.700 -5.334 -3.394 1.00 80.38 118 SER A O 1
ATOM 952 N N . HIS A 1 119 ? 11.087 -6.320 -5.368 1.00 81.00 119 HIS A N 1
ATOM 953 C CA . HIS A 1 119 ? 9.744 -6.893 -5.484 1.00 81.00 119 HIS A CA 1
ATOM 954 C C . HIS A 1 119 ? 9.458 -7.949 -4.403 1.00 81.00 11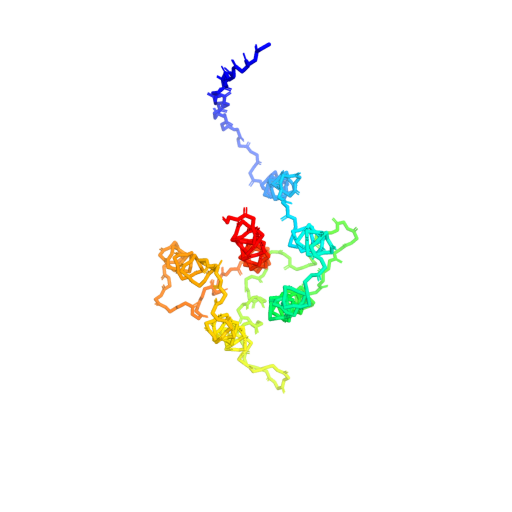9 HIS A C 1
ATOM 956 O O . HIS A 1 119 ? 8.369 -7.956 -3.833 1.00 81.00 119 HIS A O 1
ATOM 962 N N . GLU A 1 120 ? 10.415 -8.816 -4.059 1.00 82.69 120 GLU A N 1
ATOM 963 C CA . GLU A 1 120 ? 10.224 -9.788 -2.977 1.00 82.69 120 GLU A CA 1
ATOM 964 C C . GLU A 1 120 ? 10.059 -9.086 -1.634 1.00 82.69 120 GLU A C 1
ATOM 966 O O . GLU A 1 120 ? 9.164 -9.450 -0.875 1.00 82.69 120 GLU A O 1
ATOM 971 N N . PHE A 1 121 ? 10.855 -8.045 -1.363 1.00 83.88 121 PHE A N 1
ATOM 972 C CA . PHE A 1 121 ? 10.700 -7.227 -0.161 1.00 83.88 121 PHE A CA 1
ATOM 973 C C . PHE A 1 121 ? 9.305 -6.587 -0.082 1.00 83.88 121 PHE A C 1
ATOM 975 O O . PHE A 1 121 ? 8.645 -6.670 0.958 1.00 83.88 121 PHE A O 1
ATOM 982 N N . PHE A 1 122 ? 8.817 -6.015 -1.188 1.00 85.81 122 PHE A N 1
ATOM 983 C CA . PHE A 1 122 ? 7.469 -5.449 -1.282 1.00 85.81 122 PHE A CA 1
ATOM 984 C C . PHE A 1 122 ? 6.387 -6.486 -0.936 1.00 85.81 122 PHE A C 1
ATOM 986 O O . PHE A 1 122 ? 5.576 -6.270 -0.032 1.00 85.81 122 PHE A O 1
ATOM 993 N N . PHE A 1 123 ? 6.390 -7.642 -1.609 1.00 85.75 123 PHE A N 1
ATOM 994 C CA . PHE A 1 123 ? 5.365 -8.667 -1.388 1.00 85.75 123 PHE A CA 1
ATOM 995 C C . PHE A 1 123 ? 5.511 -9.374 -0.034 1.00 85.75 123 PHE A C 1
ATOM 997 O O . PHE A 1 123 ? 4.503 -9.772 0.546 1.00 85.75 123 PHE A O 1
ATOM 1004 N N . ALA A 1 124 ? 6.724 -9.488 0.513 1.00 86.94 124 ALA A N 1
ATOM 1005 C CA . ALA A 1 124 ? 6.945 -9.989 1.869 1.00 86.94 124 ALA A CA 1
ATOM 1006 C C . ALA A 1 124 ? 6.405 -9.019 2.930 1.00 86.94 124 ALA A C 1
ATOM 1008 O O . ALA A 1 124 ? 5.826 -9.450 3.926 1.00 86.94 124 ALA A O 1
ATOM 1009 N N . THR A 1 125 ? 6.539 -7.711 2.703 1.00 86.50 125 THR A N 1
ATOM 1010 C CA . THR A 1 125 ? 5.986 -6.678 3.590 1.00 86.50 125 THR A CA 1
ATOM 1011 C C . THR A 1 125 ? 4.459 -6.720 3.595 1.00 86.50 125 THR A C 1
ATOM 1013 O O . THR A 1 125 ? 3.844 -6.610 4.655 1.00 86.50 125 THR A O 1
ATOM 1016 N N . LEU A 1 126 ? 3.848 -6.955 2.430 1.00 86.25 126 LEU A N 1
ATOM 1017 C CA . LEU A 1 126 ? 2.400 -7.131 2.294 1.00 86.25 126 LEU A CA 1
ATOM 1018 C C . LEU A 1 126 ? 1.911 -8.387 3.025 1.00 86.25 126 LEU A C 1
ATOM 1020 O O . LEU A 1 126 ? 0.935 -8.339 3.771 1.00 86.25 126 LEU A O 1
ATOM 1024 N N . GLU A 1 127 ? 2.612 -9.504 2.841 1.00 89.00 127 GLU A N 1
ATOM 1025 C CA . GLU A 1 127 ? 2.296 -10.762 3.515 1.00 89.00 127 GLU A CA 1
ATOM 1026 C C . GLU A 1 127 ? 2.404 -10.621 5.041 1.00 89.00 127 GLU A C 1
ATOM 1028 O O . GLU A 1 127 ? 1.525 -11.077 5.772 1.00 89.00 127 GLU A O 1
ATOM 1033 N N . ARG A 1 128 ? 3.430 -9.912 5.531 1.00 88.94 128 ARG A N 1
ATOM 1034 C CA . ARG A 1 128 ? 3.590 -9.610 6.957 1.00 88.94 128 ARG A CA 1
ATOM 1035 C C . ARG A 1 128 ? 2.418 -8.798 7.504 1.00 88.94 128 ARG A C 1
ATOM 1037 O O . ARG A 1 128 ? 1.912 -9.139 8.568 1.00 88.94 128 ARG A O 1
ATOM 1044 N N . LEU A 1 129 ? 1.951 -7.775 6.782 1.00 88.62 129 LEU A N 1
ATOM 1045 C CA . LEU A 1 129 ? 0.767 -7.017 7.197 1.00 88.62 129 LEU A CA 1
ATOM 1046 C C . LEU A 1 129 ? -0.456 -7.938 7.327 1.00 88.62 129 LEU A C 1
ATOM 1048 O O . LEU A 1 129 ? -1.136 -7.901 8.350 1.00 88.62 129 LEU A O 1
ATOM 1052 N N . ASN A 1 130 ? -0.719 -8.785 6.329 1.00 86.44 130 ASN A N 1
ATOM 1053 C CA . ASN A 1 130 ? -1.845 -9.724 6.372 1.00 86.44 130 ASN A CA 1
ATOM 1054 C C . ASN A 1 130 ? -1.747 -10.679 7.574 1.00 86.44 130 ASN A C 1
ATOM 1056 O O . ASN A 1 130 ? -2.746 -10.939 8.246 1.00 86.44 130 ASN A O 1
ATOM 1060 N N . GLN A 1 131 ? -0.548 -11.180 7.878 1.00 88.88 131 GLN A N 1
ATOM 1061 C CA . GLN A 1 131 ? -0.303 -12.024 9.049 1.00 88.88 131 GLN A CA 1
ATOM 1062 C C . GLN A 1 131 ? -0.555 -11.276 10.361 1.00 88.88 131 GLN A C 1
ATOM 1064 O O . GLN A 1 131 ? -1.224 -11.813 11.244 1.00 88.88 131 GLN A O 1
ATOM 1069 N N . GLU A 1 132 ? -0.075 -10.036 10.483 1.00 87.94 132 GLU A N 1
ATOM 1070 C CA . GLU A 1 132 ? -0.296 -9.195 11.662 1.00 87.94 132 GLU A CA 1
ATOM 1071 C C . GLU A 1 132 ? -1.794 -8.896 11.859 1.00 87.94 132 GLU A C 1
ATOM 1073 O O . GLU A 1 132 ? -2.311 -9.117 12.956 1.00 87.94 132 GLU A O 1
ATOM 1078 N N . ILE A 1 133 ? -2.520 -8.517 10.797 1.00 85.69 133 ILE A N 1
ATOM 1079 C CA . ILE A 1 133 ? -3.979 -8.283 10.815 1.00 85.69 133 ILE A CA 1
ATOM 1080 C C . ILE A 1 133 ? -4.736 -9.522 11.297 1.00 85.69 133 ILE A C 1
ATOM 1082 O O . ILE A 1 133 ? -5.591 -9.423 12.181 1.00 85.69 133 ILE A O 1
ATOM 1086 N N . ASN A 1 134 ? -4.403 -10.689 10.740 1.00 84.00 134 ASN A N 1
ATOM 1087 C CA . ASN A 1 134 ? -5.035 -11.950 11.111 1.00 84.00 134 ASN A CA 1
ATOM 1088 C C . ASN A 1 134 ? -4.711 -12.333 12.564 1.00 84.00 134 ASN A C 1
ATOM 1090 O O . ASN A 1 134 ? -5.601 -12.758 13.298 1.00 84.00 134 ASN A O 1
ATOM 1094 N N . SER A 1 135 ? -3.461 -12.147 13.006 1.00 86.12 135 SER A N 1
ATOM 1095 C CA . SER A 1 135 ? -3.041 -12.463 14.379 1.00 86.12 135 SER A CA 1
ATOM 1096 C C . SER A 1 135 ? -3.759 -11.610 15.425 1.00 86.12 135 SER A C 1
ATOM 1098 O O . SER A 1 135 ? -4.153 -12.113 16.476 1.00 86.12 135 SER A O 1
ATOM 1100 N N . LEU A 1 136 ? -3.992 -10.336 15.106 1.00 82.50 136 LEU A N 1
ATOM 1101 C CA . LEU A 1 136 ? -4.694 -9.387 15.961 1.00 82.50 136 LEU A CA 1
ATOM 1102 C C . LEU A 1 136 ? -6.222 -9.523 15.864 1.00 82.50 136 LEU A C 1
ATOM 1104 O O . LEU A 1 136 ? -6.939 -8.817 16.567 1.00 82.50 136 LEU A O 1
ATOM 1108 N N . SER A 1 137 ? -6.730 -10.431 15.017 1.00 80.50 137 SER A N 1
ATOM 1109 C CA . SER A 1 137 ? -8.166 -10.648 14.784 1.00 80.50 137 SER A CA 1
ATOM 1110 C C . SER A 1 137 ? -8.915 -9.346 14.473 1.00 80.50 137 SER A C 1
ATOM 1112 O O . SER A 1 137 ? -10.039 -9.124 14.935 1.00 80.50 137 SER A O 1
ATOM 1114 N N . LEU A 1 138 ? -8.275 -8.455 13.708 1.00 83.50 138 LEU A N 1
ATOM 1115 C CA . LEU A 1 138 ? -8.826 -7.134 13.432 1.00 83.50 138 LEU A CA 1
ATOM 1116 C C . LEU A 1 138 ? -10.067 -7.254 12.552 1.00 83.50 138 LEU A C 1
ATOM 1118 O O . LEU A 1 138 ? -10.062 -7.913 11.515 1.00 83.50 138 LEU A O 1
ATOM 1122 N N . ASN A 1 139 ? -11.135 -6.571 12.953 1.00 83.50 139 ASN A N 1
ATOM 1123 C CA . ASN A 1 139 ? -12.401 -6.572 12.228 1.00 83.50 139 ASN A CA 1
ATOM 1124 C C . ASN A 1 139 ? -12.364 -5.678 10.972 1.00 83.50 139 ASN A C 1
ATOM 1126 O O . ASN A 1 139 ? -12.962 -4.600 10.957 1.00 83.50 139 ASN A O 1
ATOM 1130 N N . THR A 1 140 ? -11.638 -6.116 9.945 1.00 86.44 140 THR A N 1
ATOM 1131 C CA . THR A 1 140 ? -11.510 -5.450 8.642 1.00 86.44 140 THR A CA 1
ATOM 1132 C C . THR A 1 140 ? -11.530 -6.463 7.498 1.00 86.44 140 THR A C 1
ATOM 1134 O O . THR A 1 140 ? -11.106 -7.605 7.659 1.00 86.44 140 THR A O 1
ATOM 1137 N N . LYS A 1 141 ? -11.988 -6.026 6.322 1.00 87.06 141 LYS A N 1
ATOM 1138 C CA . LYS A 1 141 ? -11.950 -6.780 5.061 1.00 87.06 141 LYS A CA 1
ATOM 1139 C C . LYS A 1 141 ? -10.723 -6.459 4.208 1.00 87.06 141 LYS A C 1
ATOM 1141 O O . LYS A 1 141 ? -10.728 -6.725 3.005 1.00 87.06 141 LYS A O 1
ATOM 1146 N N . LEU A 1 142 ? -9.684 -5.853 4.791 1.00 88.94 142 LEU A N 1
ATOM 1147 C CA . LEU A 1 142 ? -8.515 -5.386 4.044 1.00 88.94 142 LEU A CA 1
ATOM 1148 C C . LEU A 1 142 ? -7.852 -6.506 3.234 1.00 88.94 142 LEU A C 1
ATOM 1150 O O . LEU A 1 142 ? -7.620 -6.320 2.043 1.00 88.94 142 LEU A O 1
ATOM 1154 N N . SER A 1 143 ? -7.596 -7.662 3.851 1.00 87.25 143 SER A N 1
ATOM 1155 C CA . SER A 1 143 ? -6.935 -8.793 3.189 1.00 87.25 143 SER A CA 1
ATOM 1156 C C . SER A 1 143 ? -7.735 -9.282 1.976 1.00 87.25 143 SER A C 1
ATOM 1158 O O . SER A 1 143 ? -7.183 -9.402 0.886 1.00 87.25 143 SER A O 1
ATOM 1160 N N . GLU A 1 144 ? -9.050 -9.483 2.133 1.00 87.81 144 GLU A N 1
ATOM 1161 C CA . GLU A 1 144 ? -9.952 -9.878 1.036 1.00 87.81 144 GLU A CA 1
ATOM 1162 C C . GLU A 1 144 ? -9.960 -8.824 -0.081 1.00 87.81 144 GLU A C 1
ATOM 1164 O O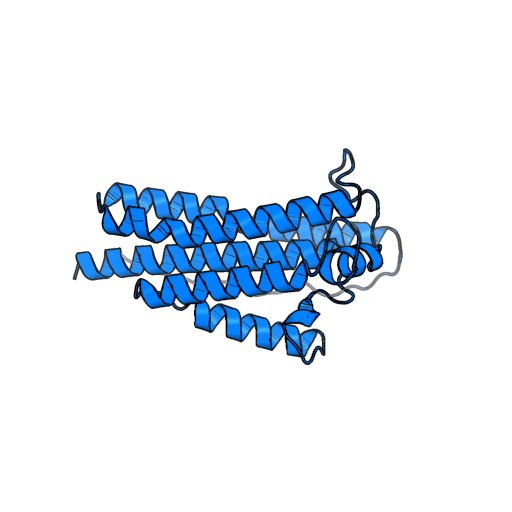 . GLU A 1 144 ? -9.776 -9.145 -1.253 1.00 87.81 144 GLU A O 1
ATOM 1169 N N . THR A 1 145 ? -10.086 -7.548 0.292 1.00 85.94 145 THR A N 1
ATOM 1170 C CA . THR A 1 145 ? -10.125 -6.423 -0.653 1.00 85.94 145 THR A CA 1
ATOM 1171 C C . THR A 1 145 ? -8.822 -6.301 -1.444 1.00 85.94 145 THR A C 1
ATOM 1173 O O . THR A 1 145 ? -8.847 -6.030 -2.646 1.00 85.94 145 THR A O 1
ATOM 1176 N N . LEU A 1 146 ? -7.669 -6.481 -0.793 1.00 86.75 146 LEU A N 1
ATOM 1177 C CA . LEU A 1 146 ? -6.367 -6.417 -1.454 1.00 86.75 146 LEU A CA 1
ATOM 1178 C C . LEU A 1 146 ? -6.189 -7.572 -2.438 1.00 86.75 146 LEU A C 1
ATOM 1180 O O . LEU A 1 146 ? -5.801 -7.319 -3.576 1.00 86.75 146 LEU A O 1
ATOM 1184 N N . GLU A 1 147 ? -6.525 -8.803 -2.051 1.00 88.06 147 GLU A N 1
ATOM 1185 C CA . GLU A 1 147 ? -6.439 -9.957 -2.955 1.00 88.06 147 GLU A CA 1
ATOM 1186 C C . GLU A 1 147 ? -7.376 -9.811 -4.164 1.00 88.06 147 GLU A C 1
ATOM 1188 O O . GLU A 1 147 ? -6.956 -10.040 -5.300 1.00 88.06 147 GLU A O 1
ATOM 1193 N N . GLU A 1 148 ? -8.613 -9.340 -3.967 1.00 87.38 148 GLU A N 1
ATOM 1194 C CA . GLU A 1 148 ? -9.533 -9.042 -5.073 1.00 87.38 148 GLU A CA 1
ATOM 1195 C C . GLU A 1 148 ? -8.953 -7.996 -6.033 1.00 87.38 148 GLU A C 1
ATOM 1197 O O . GLU A 1 148 ? -8.995 -8.166 -7.257 1.00 87.38 148 GLU A O 1
ATOM 1202 N N . ARG A 1 149 ? -8.371 -6.914 -5.500 1.00 85.06 149 ARG A N 1
ATOM 1203 C CA . ARG A 1 149 ? -7.747 -5.878 -6.330 1.00 85.06 149 ARG A CA 1
ATOM 1204 C C . ARG A 1 149 ? -6.517 -6.398 -7.060 1.00 85.06 149 ARG A C 1
ATOM 1206 O O . ARG A 1 149 ? -6.379 -6.104 -8.246 1.00 85.06 149 ARG A O 1
ATOM 1213 N N . PHE A 1 150 ? -5.663 -7.187 -6.413 1.00 87.38 150 PHE A N 1
ATOM 1214 C CA . PHE A 1 150 ? -4.520 -7.800 -7.082 1.00 87.38 150 PHE A CA 1
ATOM 1215 C C . PHE A 1 150 ? -4.964 -8.734 -8.206 1.00 87.38 150 PHE A C 1
ATOM 1217 O O . PHE A 1 150 ? -4.440 -8.612 -9.309 1.00 87.38 150 PHE A O 1
ATOM 1224 N N . ALA A 1 151 ? -5.992 -9.560 -8.002 1.00 85.62 151 ALA A N 1
ATOM 1225 C CA . ALA A 1 151 ? -6.538 -10.416 -9.054 1.00 85.62 151 ALA A CA 1
ATOM 1226 C C . ALA A 1 151 ? -7.075 -9.608 -10.254 1.00 85.62 151 ALA A C 1
ATOM 1228 O O . ALA A 1 151 ? -6.839 -9.964 -11.414 1.00 85.62 151 ALA A O 1
ATOM 1229 N N . ILE A 1 152 ? -7.763 -8.488 -9.997 1.00 85.75 152 ILE A N 1
ATOM 1230 C CA . ILE A 1 152 ? -8.227 -7.568 -11.048 1.00 85.75 152 ILE A CA 1
ATOM 1231 C C . ILE A 1 152 ? -7.040 -6.979 -11.819 1.00 85.75 152 ILE A C 1
ATOM 1233 O O . ILE A 1 152 ? -7.072 -6.944 -13.052 1.00 85.75 152 ILE A O 1
ATOM 1237 N N . LEU A 1 153 ? -5.999 -6.527 -11.116 1.00 83.44 153 LEU A N 1
ATOM 1238 C CA . LEU A 1 153 ? -4.805 -5.950 -11.734 1.00 83.44 153 LEU A CA 1
ATOM 1239 C C . LEU A 1 153 ? -4.042 -6.999 -12.549 1.00 83.44 153 LEU A C 1
ATOM 1241 O O . LEU A 1 153 ? -3.710 -6.730 -13.698 1.00 83.44 153 LEU A O 1
ATOM 1245 N N . GLN A 1 154 ? -3.859 -8.214 -12.025 1.00 85.38 154 GLN A N 1
ATOM 1246 C CA . GLN A 1 154 ? -3.217 -9.316 -12.747 1.00 85.38 154 GLN A CA 1
ATOM 1247 C C . GLN A 1 154 ? -3.933 -9.606 -14.068 1.00 85.38 154 GLN A C 1
ATOM 1249 O O . GLN A 1 154 ? -3.306 -9.673 -15.124 1.00 85.38 154 GLN A O 1
ATOM 1254 N N . LYS A 1 155 ? -5.270 -9.685 -14.031 1.00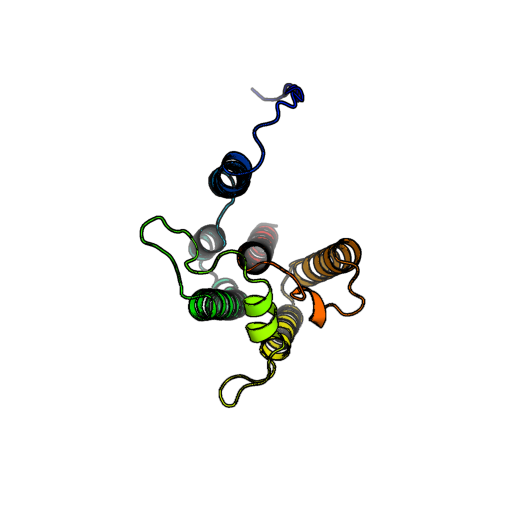 84.81 155 LYS A N 1
ATOM 1255 C CA . LYS A 1 155 ? -6.089 -9.871 -15.233 1.00 84.81 155 LYS A CA 1
ATOM 1256 C C . LYS A 1 155 ? -5.963 -8.699 -16.207 1.00 84.81 155 LYS A C 1
ATOM 1258 O O . LYS A 1 155 ? -5.917 -8.922 -17.414 1.00 84.81 155 LYS A O 1
ATOM 1263 N N . ARG A 1 156 ? -5.939 -7.462 -15.702 1.00 82.94 156 ARG A N 1
ATOM 1264 C CA . ARG A 1 156 ? -5.848 -6.245 -16.523 1.00 82.94 156 ARG A CA 1
ATOM 1265 C C . ARG A 1 156 ? -4.497 -6.120 -17.225 1.00 82.94 156 ARG A C 1
ATOM 1267 O O . ARG A 1 156 ? -4.477 -5.740 -18.391 1.00 82.94 156 ARG A O 1
ATOM 1274 N N . TYR A 1 157 ? -3.408 -6.429 -16.528 1.00 81.06 157 TYR A N 1
ATOM 1275 C CA . TYR A 1 157 ? -2.045 -6.340 -17.055 1.00 81.06 157 TYR A CA 1
ATOM 1276 C C . TYR A 1 157 ? -1.572 -7.628 -17.740 1.00 81.06 157 TYR A C 1
ATOM 1278 O O . TYR A 1 157 ? -0.491 -7.651 -18.317 1.00 81.06 157 TYR A O 1
ATOM 1286 N N . GLY A 1 158 ? -2.376 -8.695 -17.713 1.00 84.94 158 GLY A N 1
ATOM 1287 C CA . GLY A 1 158 ? -2.042 -9.963 -18.361 1.00 84.94 158 GLY A CA 1
ATOM 1288 C C . GLY A 1 158 ? -0.869 -10.697 -17.707 1.00 84.94 158 GLY A C 1
ATOM 1289 O O . GLY A 1 158 ? -0.182 -11.452 -18.389 1.00 84.94 158 GLY A O 1
ATOM 1290 N N . VAL A 1 159 ? -0.636 -10.487 -16.407 1.00 87.31 159 VAL A N 1
ATOM 1291 C CA . VAL A 1 159 ? 0.448 -11.139 -15.654 1.00 87.31 159 VAL A CA 1
ATOM 1292 C C . VAL A 1 159 ? -0.073 -12.355 -14.888 1.00 87.31 159 VAL A C 1
ATOM 1294 O O . VAL A 1 159 ? -1.137 -12.312 -14.267 1.00 87.31 159 VAL A O 1
ATOM 1297 N N . SER A 1 160 ? 0.676 -13.459 -14.931 1.00 85.56 160 SER A N 1
ATOM 1298 C CA . SER A 1 160 ? 0.302 -14.714 -14.263 1.00 85.56 160 SER A CA 1
ATOM 1299 C C . SER A 1 160 ? 0.674 -14.742 -12.783 1.00 85.56 160 SER A C 1
ATOM 1301 O O . SER A 1 160 ? -0.047 -15.340 -11.988 1.00 85.56 160 SER A O 1
ATOM 1303 N N . ASP A 1 161 ? 1.768 -14.080 -12.403 1.00 88.75 161 ASP A N 1
ATOM 1304 C CA . ASP A 1 161 ? 2.213 -13.963 -11.013 1.00 88.75 161 ASP A CA 1
ATOM 1305 C C . ASP A 1 161 ? 1.988 -12.529 -10.517 1.00 88.75 161 ASP A C 1
ATOM 1307 O O . ASP A 1 161 ? 2.357 -11.559 -11.179 1.00 88.75 161 ASP A O 1
ATOM 1311 N N . ARG A 1 162 ? 1.390 -12.375 -9.328 1.00 85.81 162 ARG A N 1
ATOM 1312 C CA . ARG A 1 162 ? 1.191 -11.061 -8.700 1.00 85.81 162 ARG A CA 1
ATOM 1313 C C . ARG A 1 162 ? 2.519 -10.349 -8.454 1.00 85.81 162 ARG A C 1
ATOM 1315 O O . ARG A 1 162 ? 2.564 -9.125 -8.486 1.00 85.81 162 ARG A O 1
ATOM 1322 N N . ARG A 1 163 ? 3.611 -11.100 -8.272 1.00 86.94 163 ARG A N 1
ATOM 1323 C CA . ARG A 1 163 ? 4.962 -10.548 -8.107 1.00 86.94 163 ARG A CA 1
ATOM 1324 C C . ARG A 1 163 ? 5.448 -9.774 -9.330 1.00 86.94 163 ARG A C 1
ATOM 1326 O O . ARG A 1 163 ? 6.339 -8.938 -9.216 1.00 86.94 163 ARG A O 1
ATOM 1333 N N . GLU A 1 164 ? 4.821 -9.992 -10.479 1.00 88.69 164 GLU A N 1
ATOM 1334 C CA . GLU A 1 164 ? 5.137 -9.342 -11.748 1.00 88.69 164 GLU A CA 1
ATOM 1335 C C . GLU A 1 164 ? 4.274 -8.105 -12.033 1.00 88.69 164 GLU A C 1
ATOM 1337 O O . GLU A 1 164 ? 4.385 -7.527 -13.108 1.00 88.69 164 GLU A O 1
ATOM 1342 N N . LEU A 1 165 ? 3.428 -7.668 -11.091 1.00 87.81 165 LEU A N 1
ATOM 1343 C CA . LEU A 1 165 ? 2.503 -6.543 -11.291 1.00 87.81 165 LEU A CA 1
ATOM 1344 C C . LEU A 1 165 ? 3.173 -5.214 -11.656 1.00 87.81 165 LEU A C 1
ATOM 1346 O O . LEU A 1 165 ? 2.510 -4.359 -12.235 1.00 87.81 165 LEU A O 1
ATOM 1350 N N . PHE A 1 166 ? 4.449 -5.031 -11.315 1.00 87.62 166 PHE A N 1
ATOM 1351 C CA . PHE A 1 166 ? 5.194 -3.818 -11.646 1.00 87.62 166 PHE A CA 1
ATOM 1352 C C . PHE A 1 166 ? 5.899 -3.894 -13.005 1.00 87.62 166 PHE A C 1
ATOM 1354 O O . PHE A 1 166 ? 6.400 -2.870 -13.466 1.00 87.62 166 PHE A O 1
ATOM 1361 N N . LYS A 1 167 ? 5.922 -5.064 -13.665 1.00 85.25 167 LYS A N 1
ATOM 1362 C CA . LYS A 1 167 ? 6.600 -5.226 -14.956 1.00 85.25 167 LYS A CA 1
ATOM 1363 C C . LYS A 1 167 ? 5.992 -4.315 -16.011 1.00 85.25 167 LYS A C 1
ATOM 1365 O O . LYS A 1 167 ? 4.775 -4.312 -16.201 1.00 85.25 167 LYS A O 1
ATOM 1370 N N . ASN A 1 168 ? 6.848 -3.620 -16.756 1.00 79.88 168 ASN A N 1
ATOM 1371 C CA . ASN A 1 168 ? 6.462 -2.705 -17.834 1.00 79.88 168 ASN A CA 1
ATOM 1372 C C . ASN A 1 168 ? 5.541 -1.548 -17.398 1.00 79.88 168 ASN A C 1
ATOM 1374 O O . ASN A 1 168 ? 4.936 -0.906 -18.259 1.00 79.88 168 ASN A O 1
ATOM 1378 N N . LEU A 1 169 ? 5.408 -1.262 -16.098 1.00 83.31 169 LEU A N 1
ATOM 1379 C CA . LEU A 1 169 ? 4.727 -0.046 -15.661 1.00 83.31 169 LEU A CA 1
ATOM 1380 C C . LEU A 1 169 ? 5.645 1.156 -15.878 1.00 83.31 169 LEU A C 1
ATOM 1382 O O . LEU A 1 169 ? 6.854 1.093 -15.655 1.00 83.31 169 LEU A O 1
ATOM 1386 N N . SER A 1 170 ? 5.074 2.287 -16.282 1.00 81.88 170 SER A N 1
ATOM 1387 C CA . SER A 1 170 ? 5.785 3.560 -16.175 1.00 81.88 170 SER A CA 1
ATOM 1388 C C . SER A 1 170 ? 5.969 3.937 -14.700 1.00 81.88 170 SER A C 1
ATOM 1390 O O . SER A 1 170 ? 5.211 3.503 -13.830 1.00 81.88 170 SER A O 1
ATOM 1392 N N . ILE A 1 171 ? 6.944 4.802 -14.403 1.00 82.75 171 ILE A N 1
ATOM 1393 C CA . ILE A 1 171 ? 7.173 5.306 -13.035 1.00 82.75 171 ILE A CA 1
ATOM 1394 C C . ILE A 1 171 ? 5.888 5.904 -12.446 1.00 82.75 171 ILE A C 1
ATOM 1396 O O . ILE A 1 171 ? 5.548 5.623 -11.300 1.00 82.75 171 ILE A O 1
ATOM 1400 N N . SER A 1 172 ? 5.145 6.682 -13.238 1.00 80.88 172 SER A N 1
ATOM 1401 C CA . SER A 1 172 ? 3.876 7.280 -12.816 1.00 80.88 172 SER A CA 1
ATOM 1402 C C . SER A 1 172 ? 2.836 6.225 -12.429 1.00 80.88 172 SER A C 1
ATOM 1404 O O . SER A 1 172 ? 2.166 6.375 -11.410 1.00 80.88 172 SER A O 1
ATOM 1406 N N . GLU A 1 173 ? 2.709 5.150 -13.211 1.00 82.25 173 GLU A N 1
ATOM 1407 C CA . GLU A 1 173 ? 1.771 4.057 -12.926 1.00 82.25 173 GLU A CA 1
ATOM 1408 C C . GLU A 1 173 ? 2.187 3.252 -11.695 1.00 82.25 173 GLU A C 1
ATOM 1410 O O . GLU A 1 173 ? 1.343 2.936 -10.859 1.00 82.25 173 GLU A O 1
ATOM 1415 N N . ALA A 1 174 ? 3.480 2.957 -11.548 1.00 85.75 174 ALA A N 1
ATOM 1416 C CA . ALA A 1 174 ? 4.010 2.251 -10.388 1.00 85.75 174 ALA A CA 1
ATOM 1417 C C . ALA A 1 174 ? 3.816 3.059 -9.093 1.00 85.75 174 ALA A C 1
ATOM 1419 O O . ALA A 1 174 ? 3.367 2.514 -8.084 1.00 85.75 174 ALA A O 1
ATOM 1420 N N . VAL A 1 175 ? 4.087 4.369 -9.126 1.00 87.06 175 VAL A N 1
ATOM 1421 C CA . VAL A 1 175 ? 3.843 5.273 -7.991 1.00 87.06 175 VAL A CA 1
ATOM 1422 C C . VAL A 1 175 ? 2.355 5.339 -7.651 1.00 87.06 175 VAL A C 1
ATOM 1424 O O . VAL A 1 175 ? 2.000 5.243 -6.478 1.00 87.06 175 VAL A O 1
ATOM 1427 N N . GLU A 1 176 ? 1.476 5.457 -8.648 1.00 84.88 176 GLU A N 1
ATOM 1428 C CA . GLU A 1 176 ? 0.031 5.494 -8.404 1.00 84.88 176 GLU A CA 1
ATOM 1429 C C . GLU A 1 176 ? -0.496 4.162 -7.855 1.00 84.88 176 GLU A C 1
ATOM 1431 O O . GLU A 1 176 ? -1.362 4.158 -6.983 1.00 84.88 176 GLU A O 1
ATOM 1436 N N . LEU A 1 177 ? 0.052 3.026 -8.298 1.00 87.25 177 LEU A N 1
ATOM 1437 C CA . LEU A 1 177 ? -0.275 1.720 -7.730 1.00 87.25 177 LEU A CA 1
ATOM 1438 C C . LEU A 1 177 ? 0.123 1.641 -6.249 1.00 87.25 177 LEU A C 1
ATOM 1440 O O . LEU A 1 177 ? -0.684 1.207 -5.426 1.00 87.25 177 LEU A O 1
ATOM 1444 N N . ILE A 1 178 ? 1.330 2.095 -5.893 1.00 89.25 178 ILE A N 1
ATOM 1445 C CA . ILE A 1 178 ? 1.773 2.139 -4.492 1.00 89.25 178 ILE A CA 1
ATOM 1446 C C . ILE A 1 178 ? 0.842 3.039 -3.669 1.00 89.25 178 ILE A C 1
ATOM 1448 O O . ILE A 1 178 ? 0.355 2.618 -2.620 1.00 89.25 178 ILE A O 1
ATOM 1452 N N . GLU A 1 179 ? 0.525 4.238 -4.158 1.00 89.38 179 GLU A N 1
ATOM 1453 C CA . GLU A 1 179 ? -0.407 5.164 -3.502 1.00 89.38 179 GLU A CA 1
ATOM 1454 C C . GLU A 1 179 ? -1.811 4.569 -3.330 1.00 89.38 179 GLU A C 1
ATOM 1456 O O . GLU A 1 179 ? -2.416 4.687 -2.262 1.00 89.38 179 GLU A O 1
ATOM 1461 N N . ALA A 1 180 ? -2.326 3.861 -4.335 1.00 87.06 180 ALA A N 1
ATOM 1462 C CA . ALA A 1 180 ? -3.611 3.180 -4.239 1.00 87.06 180 ALA A CA 1
ATOM 1463 C C . ALA A 1 180 ? -3.612 2.111 -3.135 1.00 87.06 180 ALA A C 1
ATOM 1465 O O . ALA A 1 180 ? -4.590 2.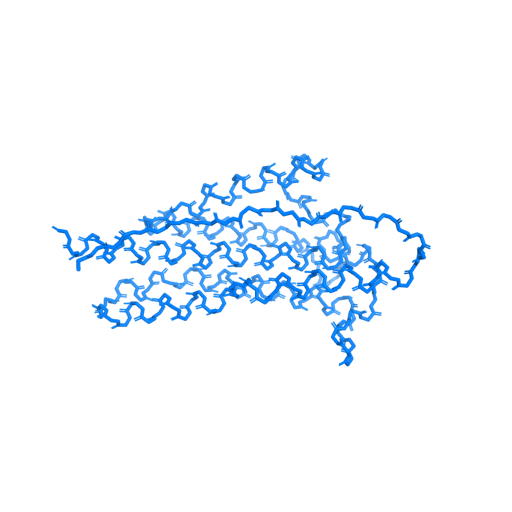004 -2.390 1.00 87.06 180 ALA A O 1
ATOM 1466 N N . ILE A 1 181 ? -2.520 1.353 -2.988 1.00 89.31 181 ILE A N 1
ATOM 1467 C CA . ILE A 1 181 ? -2.373 0.351 -1.922 1.00 89.31 181 ILE A CA 1
ATOM 1468 C C . ILE A 1 181 ? -2.294 1.038 -0.554 1.00 89.31 181 ILE A C 1
ATOM 1470 O O . ILE A 1 181 ? -3.038 0.651 0.347 1.00 89.31 181 ILE A O 1
ATOM 1474 N N . ARG A 1 182 ? -1.493 2.105 -0.411 1.00 91.69 182 ARG A N 1
ATOM 1475 C CA . ARG A 1 182 ? -1.427 2.930 0.814 1.00 91.69 182 ARG A CA 1
ATOM 1476 C C . ARG A 1 182 ? -2.814 3.406 1.252 1.00 91.69 182 ARG A C 1
ATOM 1478 O O . ARG A 1 182 ? -3.191 3.275 2.417 1.00 91.69 182 ARG A O 1
ATOM 1485 N N . ARG A 1 183 ? -3.627 3.888 0.303 1.00 90.44 183 ARG A N 1
ATOM 1486 C CA . ARG A 1 183 ? -5.020 4.290 0.562 1.00 90.44 183 ARG A CA 1
ATOM 1487 C C . ARG A 1 183 ? -5.886 3.121 1.032 1.00 90.44 183 ARG A C 1
ATOM 1489 O O . ARG A 1 183 ? -6.626 3.288 1.997 1.00 90.44 183 ARG A O 1
ATOM 1496 N N . GLN A 1 184 ? -5.797 1.947 0.399 1.00 89.75 184 GLN A N 1
ATOM 1497 C CA . GLN A 1 184 ? -6.565 0.772 0.840 1.00 89.75 184 GLN A CA 1
ATOM 1498 C C . GLN A 1 184 ? -6.201 0.351 2.268 1.00 89.75 184 GLN A C 1
ATOM 1500 O O . GLN A 1 184 ? -7.095 0.068 3.060 1.00 89.75 184 GLN A O 1
ATOM 1505 N N . VAL A 1 185 ? -4.917 0.372 2.625 1.00 91.38 185 VAL A N 1
ATOM 1506 C CA . VAL A 1 185 ? -4.449 0.032 3.979 1.00 91.38 185 VAL A CA 1
ATOM 1507 C C . VAL A 1 185 ? -5.030 0.996 5.010 1.00 91.38 185 VAL A C 1
ATOM 1509 O O . VAL A 1 185 ? -5.593 0.562 6.017 1.00 91.38 185 VAL A O 1
ATOM 1512 N N . ALA A 1 186 ? -4.968 2.300 4.731 1.00 92.06 186 ALA A N 1
ATOM 1513 C CA . ALA A 1 186 ? -5.533 3.315 5.612 1.00 92.06 186 ALA A CA 1
ATOM 1514 C C . ALA A 1 186 ? -7.058 3.156 5.770 1.00 92.06 186 ALA A C 1
ATOM 1516 O O . ALA A 1 186 ? -7.581 3.286 6.879 1.00 92.06 186 ALA A O 1
ATOM 1517 N N . MET A 1 187 ? -7.770 2.816 4.687 1.00 90.25 187 MET A N 1
ATOM 1518 C CA . MET A 1 187 ? -9.204 2.500 4.730 1.00 90.25 187 MET A CA 1
ATOM 1519 C C . MET A 1 187 ? -9.498 1.250 5.568 1.00 90.25 187 MET A C 1
ATOM 1521 O O . MET A 1 187 ? -10.450 1.263 6.343 1.00 90.25 187 MET A O 1
ATOM 1525 N N . GLY A 1 188 ? -8.676 0.201 5.470 1.00 89.94 188 GLY A N 1
ATOM 1526 C CA . GLY A 1 188 ? -8.811 -1.007 6.290 1.00 89.94 188 GLY A CA 1
ATOM 1527 C C . GLY A 1 188 ? -8.652 -0.724 7.787 1.00 89.94 188 GLY A C 1
ATOM 1528 O O . GLY A 1 188 ? -9.455 -1.178 8.603 1.00 89.94 188 GLY A O 1
ATOM 1529 N N . HIS A 1 189 ? -7.680 0.115 8.156 1.00 92.50 189 HIS A N 1
ATOM 1530 C CA . HIS A 1 189 ? -7.550 0.584 9.536 1.00 92.50 189 HIS A CA 1
ATOM 1531 C C . HIS A 1 189 ? -8.785 1.376 9.992 1.00 92.50 189 HIS A C 1
ATOM 1533 O O . HIS A 1 189 ? -9.315 1.144 11.080 1.00 92.50 189 HIS A O 1
ATOM 1539 N N . GLN A 1 190 ? -9.266 2.304 9.162 1.00 91.00 190 GLN A N 1
ATOM 1540 C CA . GLN A 1 190 ? -10.444 3.106 9.482 1.00 91.00 190 GLN A CA 1
ATOM 1541 C C . GLN A 1 190 ? -11.698 2.235 9.657 1.00 91.00 190 GLN A C 1
ATOM 1543 O O . GLN A 1 190 ? -12.474 2.463 10.586 1.00 91.00 190 GLN A O 1
ATOM 1548 N N . GLU A 1 191 ? -11.881 1.225 8.804 1.00 90.88 191 GLU A N 1
ATOM 1549 C CA . GLU A 1 191 ? -12.953 0.233 8.916 1.00 90.88 191 GLU A CA 1
ATOM 1550 C C . GLU A 1 191 ? -12.891 -0.491 10.266 1.00 90.88 191 GLU A C 1
ATOM 1552 O O . GLU A 1 191 ? -13.898 -0.543 10.976 1.00 90.88 191 GLU A O 1
ATOM 1557 N N . HIS A 1 192 ? -11.709 -0.978 10.661 1.00 91.00 192 HIS A N 1
ATOM 1558 C CA . HIS A 1 192 ? -11.513 -1.613 11.964 1.00 91.00 192 HIS A CA 1
ATOM 1559 C C . HIS A 1 192 ? -11.917 -0.684 13.120 1.00 91.00 192 HIS A C 1
ATOM 1561 O O . HIS A 1 192 ? -12.736 -1.064 13.959 1.00 91.00 192 HIS A O 1
ATOM 1567 N N . VAL A 1 193 ? -11.415 0.556 13.129 1.00 87.81 193 VAL A N 1
ATOM 1568 C CA . VAL A 1 193 ? -11.734 1.551 14.168 1.00 87.81 193 VAL A CA 1
ATOM 1569 C C . VAL A 1 193 ? -13.239 1.812 14.252 1.00 87.81 193 VAL A C 1
ATOM 1571 O O . VAL A 1 193 ? -13.806 1.818 15.345 1.00 87.81 193 VAL A O 1
ATOM 1574 N N . ILE A 1 194 ? -13.910 2.009 13.113 1.00 87.25 194 ILE A N 1
ATOM 1575 C CA . ILE A 1 194 ? -15.360 2.245 13.065 1.00 87.25 194 ILE A CA 1
ATOM 1576 C C . ILE A 1 194 ? -16.121 1.041 13.624 1.00 87.25 194 ILE A C 1
ATOM 1578 O O . ILE A 1 194 ? -17.032 1.212 14.437 1.00 87.25 194 ILE A O 1
ATOM 1582 N N . ASN A 1 195 ? -15.741 -0.169 13.224 1.00 85.75 195 ASN A N 1
ATOM 1583 C CA . ASN A 1 195 ? -16.404 -1.387 13.663 1.00 85.75 195 ASN A CA 1
ATOM 1584 C C . ASN A 1 195 ? -16.293 -1.596 15.180 1.00 85.75 195 ASN A C 1
ATOM 1586 O O . ASN A 1 195 ? -17.285 -1.939 15.824 1.00 85.75 195 ASN A O 1
ATOM 1590 N N . GLU A 1 196 ? -15.125 -1.346 15.770 1.00 86.94 196 GLU A N 1
ATOM 1591 C CA . GLU A 1 196 ? -14.940 -1.442 17.222 1.00 86.94 196 GLU A CA 1
ATOM 1592 C C . GLU A 1 196 ? -15.693 -0.340 17.982 1.00 86.94 196 GLU A C 1
ATOM 1594 O O . GLU A 1 196 ? -16.291 -0.585 19.034 1.00 86.94 196 GLU A O 1
ATOM 1599 N N . ILE A 1 197 ? -15.778 0.866 17.413 1.00 82.88 197 ILE A N 1
ATOM 1600 C CA . ILE A 1 197 ? -16.619 1.938 17.959 1.00 82.88 197 ILE A CA 1
ATOM 1601 C C . ILE A 1 197 ? -18.092 1.520 17.984 1.00 82.88 197 ILE A C 1
ATOM 1603 O O . ILE A 1 197 ? -18.754 1.719 19.005 1.00 82.88 197 ILE A O 1
ATOM 1607 N N . ILE A 1 198 ? -18.603 0.935 16.897 1.00 83.38 198 ILE A N 1
ATOM 1608 C CA . ILE A 1 198 ? -19.992 0.463 16.804 1.00 83.38 198 ILE A CA 1
ATOM 1609 C C . ILE A 1 198 ? -20.257 -0.647 17.826 1.00 83.38 198 ILE A C 1
ATOM 1611 O O . ILE A 1 198 ? -21.247 -0.563 18.556 1.00 83.38 198 ILE A O 1
ATOM 1615 N N . LYS A 1 199 ? -19.360 -1.638 17.936 1.00 82.25 199 LYS A N 1
ATOM 1616 C CA . LYS A 1 199 ? -19.467 -2.716 18.933 1.00 82.25 199 LYS A CA 1
ATOM 1617 C C . LYS A 1 199 ? -19.524 -2.174 20.358 1.00 82.25 199 LYS A C 1
ATOM 1619 O O . LYS A 1 199 ? -20.380 -2.589 21.121 1.00 82.25 199 LYS A O 1
ATOM 1624 N N . SER A 1 200 ? -18.669 -1.208 20.701 1.00 74.12 200 SER A N 1
ATOM 1625 C CA . SER A 1 200 ? -18.641 -0.615 22.049 1.00 74.12 200 SER A CA 1
ATOM 1626 C C . SER A 1 200 ? -19.901 0.182 22.426 1.00 74.12 200 SER A C 1
ATOM 1628 O O . SER A 1 200 ? -20.080 0.516 23.594 1.00 74.12 200 SER A O 1
ATOM 1630 N N . ASN A 1 201 ? -20.734 0.541 21.445 1.00 67.19 201 ASN A N 1
ATOM 1631 C CA . ASN A 1 201 ? -21.972 1.301 21.636 1.00 67.19 201 ASN A CA 1
ATOM 1632 C C . ASN A 1 201 ? -23.240 0.429 21.561 1.00 67.19 201 ASN A C 1
ATOM 1634 O O . ASN A 1 201 ? -24.332 0.967 21.754 1.00 67.19 201 ASN A O 1
ATOM 1638 N N . SER A 1 202 ? -23.105 -0.854 21.208 1.00 53.38 202 SER A N 1
ATOM 1639 C CA . SER A 1 202 ? -24.209 -1.820 21.085 1.00 53.38 202 SER A CA 1
ATOM 1640 C C . SER A 1 202 ? -24.370 -2.616 22.374 1.00 53.38 202 SER A C 1
ATOM 1642 O O . SER A 1 202 ? -25.533 -2.912 22.723 1.00 53.38 202 SER A O 1
#

Solvent-accessible surface area (backbone atoms only — not comparable to full-atom values): 11779 Å² total; per-residue (Å²): 133,83,91,79,91,84,87,84,80,93,84,84,81,93,76,92,77,93,66,91,61,73,52,55,62,49,48,58,51,50,49,56,54,60,49,55,77,77,52,78,50,36,68,58,43,44,52,54,40,52,52,56,38,63,75,66,72,43,68,67,64,60,55,66,50,51,64,54,50,58,46,40,53,51,51,52,48,52,46,52,50,51,39,49,71,42,67,30,66,42,99,85,73,41,63,66,53,75,80,46,33,62,50,35,33,45,56,35,71,34,79,52,102,89,43,68,50,46,39,56,54,53,55,51,50,53,50,48,45,49,51,52,43,60,74,69,64,53,66,49,62,42,64,63,53,50,53,55,49,48,54,52,48,26,66,72,73,72,42,93,48,76,84,48,72,55,60,78,26,36,55,69,54,48,46,50,51,50,50,54,50,39,30,49,49,28,49,25,53,35,44,26,55,52,48,54,54,52,59,78,73,108

Sequence (202 aa):
MKFFYYLPLLAITLSCNSDDSSNEESRINESAIKIRVLDLRSEQIYQQSLQLIKGKNSAELAESIKPFLQFDDSLQLIKDELISAAGGYTTEALYYNAPAFNYVDDYFYGETAFRNNSHEFFFATLERLNQEINSLSLNTKLSETLEERFAILQKRYGVSDRRELFKNLSISEAVELIEAIRRQVAMGHQEHVINEIIKSNS

Nearest PDB structures (foldseek):
  7cmg-assembly1_B  TM=5.399E-01  e=2.709E-01  Porphyromonas gingivalis ATCC 33277
  6jx6-assembly1_C  TM=2.958E-01  e=2.905E+00  Homo sapiens
  6dfk-assembly2_N  TM=2.201E-01  e=3.220E+00  Plasmodium falciparum 3D7
  6dfk-assembly2_L  TM=1.886E-01  e=5.122E+00  Plasmodium falciparum 3D7

Foldseek 3Di:
DDDDDDDDDDDDDDDDDDPPDPVVVVVVVVVVVVVVVVDDFLVNLLVVLVVLCVVVVDPLLVVLCVLLVVLLVVLVVLLVVLLVLQVHADPVRHRPRPFDLVSLCCQQPNDDPVDDHNLVVNVVSVVVSVVSCVVSVQPFCLVVVVVVVLVVLCVVVVHPDSSCSSRSDTSVRVSVVSRVNSNSSSVRSSSSSVVVVVVVVD

Mean predicted aligned error: 11.85 Å

Secondary structure (DSSP, 8-state):
-------------------TTHHHHHHHHHHHHHHHTT---HHHHHHHHHHHHHHHT-HHHHHTTHHHHHHHHHHHHHHHHHHHHTT-B-TTS-BTTTT-HHHHHHHHH--BTTB--HHHHHHHHHHHHHHHHHHTT-S--HHHHHHHHHHHHHHHHT-SSGGGTTTT--HHHHHHHHHHHHHHHHHHHHHHHHHHHHHHT-

pLDDT: mean 74.43, std 19.45, range [29.53, 92.5]

Organism: NCBI:txid1720253

Radius of gyration: 20.14 Å; Cα contacts (8 Å, |Δi|>4): 153; chains: 1; bounding box: 65×37×58 Å